Protein AF-A0A0F9UE89-F1 (afdb_monomer_lite)

Foldseek 3Di:
DPVVVVVCVCVVQVDPVSVLVCVLVVLVVVLVVLLVVLVVVLVLLLPAPANLPLPCPDPSVVSCVVPVVVVVVVVVVVVVVVVVVVVVPDDPVVVVVDPDPPDPDDPVNVVCVVCVLVVDPVVVVVVVVVVVVVCVSVVCSVVVSCCCCPVVVDYRPSSVVVSVVSSVVSVVVSVVVSVVCVVVPPPPPPDDPD

Structure (mmCIF, N/CA/C/O backbone):
data_AF-A0A0F9UE89-F1
#
_entry.id   AF-A0A0F9UE89-F1
#
loop_
_atom_site.group_PDB
_atom_site.id
_atom_site.type_symbol
_atom_site.label_atom_id
_atom_site.label_alt_id
_atom_site.label_comp_id
_atom_site.label_asym_id
_atom_site.label_entity_id
_atom_site.label_seq_id
_atom_site.pdbx_PDB_ins_code
_atom_site.Cartn_x
_atom_site.Cartn_y
_atom_site.Cartn_z
_atom_site.occupancy
_atom_site.B_iso_or_equiv
_atom_site.auth_seq_id
_atom_site.auth_comp_id
_atom_site.auth_asym_id
_atom_site.auth_atom_id
_atom_site.pdbx_PDB_model_num
ATOM 1 N N . MET A 1 1 ? 2.477 -7.635 -6.485 1.00 42.03 1 MET A N 1
ATOM 2 C CA . MET A 1 1 ? 2.805 -7.445 -7.911 1.00 42.03 1 MET A CA 1
ATOM 3 C C . MET A 1 1 ? 3.788 -8.541 -8.270 1.00 42.03 1 MET A C 1
ATOM 5 O O . MET A 1 1 ? 4.818 -8.614 -7.607 1.00 42.03 1 MET A O 1
ATOM 9 N N . LEU A 1 2 ? 3.425 -9.437 -9.195 1.00 47.34 2 LEU A N 1
ATOM 10 C CA . LEU A 1 2 ? 4.330 -10.467 -9.710 1.00 47.34 2 LEU A CA 1
ATOM 11 C C . LEU A 1 2 ? 5.625 -9.775 -10.143 1.00 47.34 2 LEU A C 1
ATOM 13 O O . LEU A 1 2 ? 5.623 -8.927 -11.033 1.00 47.34 2 LEU A O 1
ATOM 17 N N . THR A 1 3 ? 6.712 -10.075 -9.441 1.00 56.16 3 THR A N 1
ATOM 18 C CA . THR A 1 3 ? 8.025 -9.439 -9.610 1.00 56.16 3 THR A CA 1
ATOM 19 C C . THR A 1 3 ? 8.548 -9.559 -11.039 1.00 56.16 3 THR A C 1
ATOM 21 O O . THR A 1 3 ? 9.284 -8.681 -11.475 1.00 56.16 3 THR A O 1
ATOM 24 N N . VAL A 1 4 ? 8.097 -10.580 -11.770 1.00 60.44 4 VAL A N 1
ATOM 25 C CA . VAL A 1 4 ? 8.469 -10.873 -13.158 1.00 60.44 4 VAL A CA 1
ATOM 26 C C . VAL A 1 4 ? 7.945 -9.812 -14.135 1.00 60.44 4 VAL A C 1
ATOM 28 O O . VAL A 1 4 ? 8.722 -9.226 -14.886 1.00 60.44 4 VAL A O 1
ATOM 31 N N . HIS A 1 5 ? 6.661 -9.452 -14.072 1.00 63.78 5 HIS A N 1
ATOM 32 C CA . HIS A 1 5 ? 6.109 -8.437 -14.981 1.00 63.78 5 HIS A CA 1
ATOM 33 C C . HIS A 1 5 ? 6.601 -7.019 -14.651 1.00 63.78 5 HIS A C 1
ATOM 35 O O . HIS A 1 5 ? 6.743 -6.182 -15.535 1.00 63.78 5 HIS A O 1
ATOM 41 N N . LEU A 1 6 ? 6.947 -6.752 -13.385 1.00 64.69 6 LEU A N 1
ATOM 42 C CA . LEU A 1 6 ? 7.649 -5.520 -12.999 1.00 64.69 6 LEU A CA 1
ATOM 43 C C . LEU A 1 6 ? 9.036 -5.418 -13.640 1.00 64.69 6 LEU A C 1
ATOM 45 O O . LEU A 1 6 ? 9.420 -4.325 -14.052 1.00 64.69 6 LEU A O 1
ATOM 49 N N . SER A 1 7 ? 9.786 -6.524 -13.716 1.00 64.44 7 SER A N 1
ATOM 50 C CA . SER A 1 7 ? 11.085 -6.540 -14.400 1.00 64.44 7 SER A CA 1
ATOM 51 C C . SER A 1 7 ? 10.963 -6.385 -15.917 1.00 64.44 7 SER A C 1
ATOM 53 O O . SER A 1 7 ? 11.861 -5.819 -16.526 1.00 64.44 7 SER A O 1
ATOM 55 N N . MET A 1 8 ? 9.837 -6.790 -16.511 1.00 68.62 8 MET A N 1
ATOM 56 C CA . MET A 1 8 ? 9.575 -6.646 -17.950 1.00 68.62 8 MET A CA 1
ATOM 57 C C . MET A 1 8 ? 9.198 -5.215 -18.366 1.00 68.62 8 MET A C 1
ATOM 59 O O . MET A 1 8 ? 9.255 -4.883 -19.548 1.00 68.62 8 MET A O 1
ATOM 63 N N . LEU A 1 9 ? 8.866 -4.316 -17.428 1.00 69.94 9 LEU A N 1
ATOM 64 C CA . LEU A 1 9 ? 8.480 -2.934 -17.760 1.00 69.94 9 LEU A CA 1
ATOM 65 C C . LEU A 1 9 ? 9.560 -2.181 -18.551 1.00 69.94 9 LEU A C 1
ATOM 67 O O . LEU A 1 9 ? 9.241 -1.317 -19.367 1.00 69.94 9 LEU A O 1
ATOM 71 N N . THR A 1 10 ? 10.840 -2.488 -18.325 1.00 65.44 10 THR A N 1
ATOM 72 C CA . THR A 1 10 ? 11.941 -1.878 -19.084 1.00 65.44 10 THR A CA 1
ATOM 73 C C . THR A 1 10 ? 12.002 -2.348 -20.535 1.00 65.44 10 THR A C 1
ATOM 75 O O . THR A 1 10 ? 12.483 -1.588 -21.380 1.00 65.44 10 THR A O 1
ATOM 78 N N . GLU A 1 11 ? 11.510 -3.555 -20.815 1.00 67.00 11 GLU A N 1
ATOM 79 C CA . GLU A 1 11 ? 11.436 -4.160 -22.150 1.00 67.00 11 GLU A CA 1
ATOM 80 C C . GLU A 1 11 ? 10.177 -3.695 -22.891 1.00 67.00 11 GLU A C 1
ATOM 82 O O . GLU A 1 11 ? 10.258 -3.295 -24.051 1.00 67.00 11 GLU A O 1
ATOM 87 N N . GLN A 1 12 ? 9.043 -3.626 -22.187 1.00 69.06 12 GLN A N 1
ATOM 88 C CA . GLN A 1 12 ? 7.766 -3.128 -22.715 1.00 69.06 12 GLN A CA 1
ATOM 89 C C . GLN A 1 12 ? 7.787 -1.617 -22.999 1.00 69.06 12 GLN A C 1
ATOM 91 O O . GLN A 1 12 ? 7.106 -1.128 -23.897 1.00 69.06 12 GLN A O 1
ATOM 96 N N . SER A 1 13 ? 8.580 -0.848 -22.249 1.00 70.88 13 SER A N 1
ATOM 97 C CA . SER A 1 13 ? 8.707 0.600 -22.417 1.00 70.88 13 SER A CA 1
ATOM 98 C C . SER A 1 13 ? 10.141 0.991 -22.745 1.00 70.88 13 SER A C 1
ATOM 100 O O . SER A 1 13 ? 10.938 1.312 -21.861 1.00 70.88 13 SER A O 1
ATOM 102 N N . GLN A 1 14 ? 10.460 1.020 -24.036 1.00 69.56 14 GLN A N 1
ATOM 103 C CA . GLN A 1 14 ? 11.826 1.220 -24.524 1.00 69.56 14 GLN A CA 1
ATOM 104 C C . GLN A 1 14 ? 12.296 2.686 -24.479 1.00 69.56 14 GLN A C 1
ATOM 106 O O . GLN A 1 14 ? 13.480 2.948 -24.273 1.00 69.56 14 GLN A O 1
ATOM 111 N N . THR A 1 15 ? 11.390 3.664 -24.605 1.00 77.88 15 THR A N 1
ATOM 112 C CA . THR A 1 15 ? 11.765 5.090 -24.613 1.00 77.88 15 THR A CA 1
ATOM 113 C C . THR A 1 15 ? 11.867 5.676 -23.202 1.00 77.88 15 THR A C 1
ATOM 115 O O . THR A 1 15 ? 11.092 5.340 -22.304 1.00 77.88 15 THR A O 1
ATOM 118 N N . HIS A 1 16 ? 12.798 6.618 -22.998 1.00 72.06 16 HIS A N 1
ATOM 119 C CA . HIS A 1 16 ? 12.969 7.309 -21.707 1.00 72.06 16 HIS A CA 1
ATOM 120 C C . HIS A 1 16 ? 11.696 8.058 -21.275 1.00 72.06 16 HIS A C 1
ATOM 122 O O . HIS A 1 16 ? 11.289 7.963 -20.118 1.00 72.06 16 HIS A O 1
ATOM 128 N N . LYS A 1 17 ? 10.999 8.694 -22.229 1.00 77.06 17 LYS A N 1
ATOM 129 C CA . LYS A 1 17 ? 9.720 9.387 -21.999 1.00 77.06 17 LYS A CA 1
ATOM 130 C C . LYS A 1 17 ? 8.633 8.441 -21.476 1.00 77.06 17 LYS A C 1
ATOM 132 O O . LYS A 1 17 ? 7.937 8.786 -20.522 1.00 77.06 17 LYS A O 1
ATOM 137 N N . ASN A 1 18 ? 8.512 7.245 -22.057 1.00 77.00 18 ASN A N 1
ATOM 138 C CA . ASN A 1 18 ? 7.527 6.259 -21.611 1.00 77.00 18 ASN A CA 1
ATOM 139 C C . ASN A 1 18 ? 7.911 5.671 -20.245 1.00 77.00 18 ASN A C 1
ATOM 141 O O . ASN A 1 18 ? 7.045 5.517 -19.386 1.00 77.00 18 ASN A O 1
ATOM 145 N N . ARG A 1 19 ? 9.209 5.456 -19.983 1.00 73.44 19 ARG A N 1
ATOM 146 C CA . ARG A 1 19 ? 9.702 5.003 -18.670 1.00 73.44 19 ARG A CA 1
ATOM 147 C C . ARG A 1 19 ? 9.413 6.020 -17.562 1.00 73.44 19 ARG A C 1
ATOM 149 O O . ARG A 1 19 ? 8.972 5.624 -16.485 1.00 73.44 19 ARG A O 1
ATOM 156 N N . GLU A 1 20 ? 9.614 7.319 -17.813 1.00 74.81 20 GLU A N 1
ATOM 157 C CA . GLU A 1 20 ? 9.244 8.384 -16.862 1.00 74.81 20 GLU A CA 1
ATOM 158 C C . GLU A 1 20 ? 7.733 8.376 -16.595 1.00 74.81 20 GLU A C 1
ATOM 160 O O . GLU A 1 20 ? 7.306 8.459 -15.441 1.00 74.81 20 GLU A O 1
ATOM 165 N N . LEU A 1 21 ? 6.923 8.249 -17.650 1.00 79.44 21 LEU A N 1
ATOM 166 C CA . LEU A 1 21 ? 5.467 8.236 -17.544 1.00 79.44 21 LEU A CA 1
ATOM 167 C C . LEU A 1 21 ? 4.965 7.040 -16.726 1.00 79.44 21 LEU A C 1
ATOM 169 O O . LEU A 1 21 ? 4.210 7.236 -15.775 1.00 79.44 21 LEU A O 1
ATOM 173 N N . ILE A 1 22 ? 5.433 5.828 -17.028 1.00 78.75 22 ILE A N 1
ATOM 174 C CA . ILE A 1 22 ? 5.060 4.610 -16.296 1.00 78.75 22 ILE A CA 1
ATOM 175 C C . ILE A 1 22 ? 5.491 4.706 -14.834 1.00 78.75 22 ILE A C 1
ATOM 177 O O . ILE A 1 22 ? 4.698 4.410 -13.941 1.00 78.75 22 ILE A O 1
ATOM 181 N N . ALA A 1 23 ? 6.713 5.173 -14.559 1.00 76.12 23 ALA A N 1
ATOM 182 C CA . ALA A 1 23 ? 7.184 5.352 -13.189 1.00 76.12 23 ALA A CA 1
ATOM 183 C C . ALA A 1 23 ? 6.323 6.366 -12.413 1.00 76.12 23 ALA A C 1
ATOM 185 O O . ALA A 1 23 ? 5.982 6.127 -11.251 1.00 76.12 23 ALA A O 1
ATOM 186 N N . ALA A 1 24 ? 5.928 7.476 -13.045 1.00 79.44 24 ALA A N 1
ATOM 187 C CA . ALA A 1 24 ? 5.073 8.487 -12.431 1.00 79.44 24 ALA A CA 1
ATOM 188 C C . ALA A 1 24 ? 3.658 7.957 -12.150 1.00 79.44 24 ALA A C 1
ATOM 190 O O . ALA A 1 24 ? 3.156 8.126 -11.040 1.00 79.44 24 ALA A O 1
ATOM 191 N N . VAL A 1 25 ? 3.040 7.281 -13.122 1.00 81.69 25 VAL A N 1
ATOM 192 C CA . VAL A 1 25 ? 1.699 6.690 -12.988 1.00 81.69 25 VAL A CA 1
ATOM 193 C C . VAL A 1 25 ? 1.697 5.578 -11.938 1.00 81.69 25 VAL A C 1
ATOM 195 O O . VAL A 1 25 ? 0.862 5.585 -11.038 1.00 81.69 25 VAL A O 1
ATOM 198 N N . SER A 1 26 ? 2.682 4.677 -11.970 1.00 80.69 26 SER A N 1
ATOM 199 C CA . SER A 1 26 ? 2.853 3.625 -10.958 1.00 80.69 26 SER A CA 1
ATOM 200 C C . SER A 1 26 ? 3.019 4.210 -9.551 1.00 80.69 26 SER A C 1
ATOM 202 O O . SER A 1 26 ? 2.410 3.735 -8.591 1.00 80.69 26 SER A O 1
ATOM 204 N N . THR A 1 27 ? 3.788 5.297 -9.423 1.00 81.69 27 THR A N 1
ATOM 205 C CA . THR A 1 27 ? 3.962 5.995 -8.143 1.00 81.69 27 THR A CA 1
ATOM 206 C C . THR A 1 27 ? 2.655 6.622 -7.657 1.00 81.69 27 THR A C 1
ATOM 208 O O . THR A 1 27 ? 2.345 6.498 -6.474 1.00 81.69 27 THR A O 1
ATOM 211 N N . LEU A 1 28 ? 1.866 7.235 -8.546 1.00 83.31 28 LEU A N 1
ATOM 212 C CA . LEU A 1 28 ? 0.542 7.771 -8.210 1.00 83.31 28 LEU A CA 1
ATOM 213 C C . LEU A 1 28 ? -0.390 6.671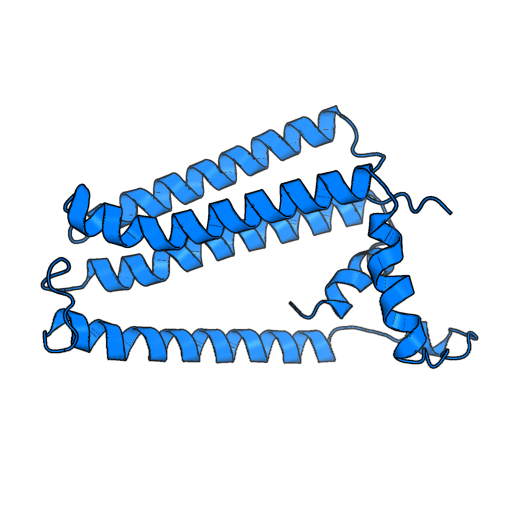 -7.695 1.00 83.31 28 LEU A C 1
ATOM 215 O O . LEU A 1 28 ? -0.919 6.802 -6.595 1.00 83.31 28 LEU A O 1
ATOM 219 N N . PHE A 1 29 ? -0.518 5.555 -8.419 1.00 85.94 29 PHE A N 1
ATOM 220 C CA . PHE A 1 29 ? -1.322 4.414 -7.965 1.00 85.94 29 PHE A CA 1
ATOM 221 C C . PHE A 1 29 ? -0.852 3.876 -6.612 1.00 85.94 29 PHE A C 1
ATOM 223 O O . PHE A 1 29 ? -1.674 3.544 -5.759 1.00 85.94 29 PHE A O 1
ATOM 230 N N . ARG A 1 30 ? 0.463 3.840 -6.368 1.00 84.44 30 ARG A N 1
ATOM 231 C CA . ARG A 1 30 ? 1.020 3.408 -5.082 1.00 84.44 30 ARG A CA 1
ATOM 232 C C . ARG A 1 30 ? 0.685 4.374 -3.944 1.00 84.44 30 ARG A C 1
ATOM 234 O O . ARG A 1 30 ? 0.380 3.920 -2.843 1.00 84.44 30 ARG A O 1
ATOM 241 N N . ILE A 1 31 ? 0.728 5.686 -4.189 1.00 85.38 31 ILE A N 1
ATOM 242 C CA . ILE A 1 31 ? 0.313 6.699 -3.207 1.00 85.38 31 ILE A CA 1
ATOM 243 C C . ILE A 1 31 ? -1.168 6.522 -2.887 1.00 85.38 31 ILE A C 1
ATOM 245 O O . ILE A 1 31 ? -1.506 6.366 -1.714 1.00 85.38 31 ILE A O 1
ATOM 249 N N . THR A 1 32 ? -2.018 6.452 -3.910 1.00 87.00 32 THR A N 1
ATOM 250 C CA . THR A 1 32 ? -3.463 6.248 -3.768 1.00 87.00 32 THR A CA 1
ATOM 251 C C . THR A 1 32 ? -3.770 4.970 -2.988 1.00 87.00 32 THR A C 1
ATOM 253 O O . THR A 1 32 ? -4.474 5.018 -1.984 1.00 87.00 32 THR A O 1
ATOM 256 N N . SER A 1 33 ? -3.152 3.843 -3.356 1.00 85.88 33 SER A N 1
ATOM 257 C CA . SER A 1 33 ? -3.276 2.571 -2.632 1.00 85.88 33 SER A CA 1
ATOM 258 C C . SER A 1 33 ? -2.860 2.698 -1.164 1.00 85.88 33 SER A C 1
ATOM 260 O O . SER A 1 33 ? -3.555 2.194 -0.288 1.00 85.88 33 SER A O 1
ATOM 262 N N . SER A 1 34 ? -1.781 3.431 -0.865 1.00 85.31 34 SER A N 1
ATOM 263 C CA . SER A 1 34 ? -1.346 3.650 0.521 1.00 85.31 34 SER A CA 1
ATOM 264 C C . SER A 1 34 ? -2.314 4.506 1.343 1.00 85.31 34 SER A C 1
ATOM 266 O O . SER A 1 34 ? -2.343 4.378 2.562 1.00 85.31 34 SER A O 1
ATOM 268 N N . VAL A 1 35 ? -3.067 5.408 0.705 1.00 86.12 35 VAL A N 1
ATOM 269 C CA . VAL A 1 35 ? -4.099 6.216 1.370 1.00 86.12 35 VAL A CA 1
ATOM 270 C C . VAL A 1 35 ? -5.321 5.347 1.650 1.00 86.12 35 VAL A C 1
ATOM 272 O O . VAL A 1 35 ? -5.785 5.324 2.784 1.00 86.12 35 VAL A O 1
ATOM 275 N N . PHE A 1 36 ? -5.774 4.556 0.673 1.00 85.81 36 PHE A N 1
ATOM 276 C CA . PHE A 1 36 ? -6.863 3.592 0.870 1.00 85.81 36 PHE A CA 1
ATOM 277 C C . PHE A 1 36 ? -6.543 2.551 1.947 1.00 85.81 36 PHE A C 1
ATOM 279 O O . PHE A 1 36 ? -7.392 2.255 2.783 1.00 85.81 36 PHE A O 1
ATOM 286 N N . ALA A 1 37 ? -5.306 2.051 1.982 1.00 84.25 37 ALA A N 1
ATOM 287 C CA . ALA A 1 37 ? -4.861 1.103 2.998 1.00 84.25 37 ALA A CA 1
ATOM 288 C C . ALA A 1 37 ? -4.919 1.677 4.424 1.00 84.25 37 ALA A C 1
ATOM 290 O O . ALA A 1 37 ? -5.142 0.925 5.365 1.00 84.25 37 ALA A O 1
ATOM 291 N N . LEU A 1 38 ? -4.727 2.992 4.588 1.00 83.06 38 LEU A N 1
ATOM 292 C CA . LEU A 1 38 ? -4.867 3.675 5.879 1.00 83.06 38 LEU A CA 1
ATOM 293 C C . LEU A 1 38 ? -6.322 4.032 6.194 1.00 83.06 38 LEU A C 1
ATOM 295 O O . LEU A 1 38 ? -6.722 3.958 7.349 1.00 83.06 38 LEU A O 1
ATOM 299 N N . LEU A 1 39 ? -7.114 4.409 5.186 1.00 85.81 39 LEU A N 1
ATOM 300 C CA . LEU A 1 39 ? -8.531 4.733 5.362 1.00 85.81 39 LEU A CA 1
ATOM 301 C C . LEU A 1 39 ? -9.314 3.545 5.907 1.00 85.81 39 LEU A C 1
ATOM 303 O O . LEU A 1 39 ? -10.135 3.714 6.793 1.00 85.81 39 LEU A O 1
ATOM 307 N N . LEU A 1 40 ? -9.042 2.350 5.398 1.00 84.94 40 LEU A N 1
ATOM 308 C CA . LEU A 1 40 ? -9.808 1.155 5.716 1.00 84.94 40 LEU A CA 1
ATOM 309 C C . LEU A 1 40 ? -9.871 0.824 7.226 1.00 84.94 40 LEU A C 1
ATOM 311 O O . LEU A 1 40 ? -10.979 0.754 7.756 1.00 84.94 40 LEU A O 1
ATOM 315 N N . PRO A 1 41 ? -8.747 0.669 7.956 1.00 83.06 41 PRO A N 1
ATOM 316 C CA . PRO A 1 41 ? -8.800 0.433 9.397 1.00 83.06 41 PRO A CA 1
ATOM 317 C C . PRO A 1 41 ? -9.366 1.629 10.172 1.00 83.06 41 PRO A C 1
ATOM 319 O O . PRO A 1 41 ? -9.999 1.432 11.203 1.00 83.06 41 PRO A O 1
ATOM 322 N N . LEU A 1 42 ? -9.180 2.858 9.679 1.00 86.19 42 LEU A N 1
ATOM 323 C CA . LEU A 1 42 ? -9.715 4.062 10.319 1.00 86.19 42 LEU A CA 1
ATOM 324 C C . LEU A 1 42 ? -11.232 4.193 10.155 1.00 86.19 42 LEU A C 1
ATOM 326 O O . LEU A 1 42 ? -11.894 4.647 11.079 1.00 86.19 42 LEU A O 1
ATOM 330 N N . ILE A 1 43 ? -11.792 3.748 9.028 1.00 86.31 43 ILE A N 1
ATOM 331 C CA . ILE A 1 43 ? -13.242 3.650 8.825 1.00 86.31 43 ILE A CA 1
ATOM 332 C C . ILE A 1 43 ? -13.820 2.651 9.824 1.00 86.31 43 ILE A C 1
ATOM 334 O O . ILE A 1 43 ? -14.767 2.990 10.528 1.00 86.31 43 ILE A O 1
ATOM 338 N N . VAL A 1 44 ? -13.216 1.461 9.935 1.00 86.88 44 VAL A N 1
ATOM 339 C CA . VAL A 1 44 ? -13.646 0.439 10.903 1.00 86.88 44 VAL A CA 1
ATOM 340 C C . VAL A 1 44 ? -13.590 0.988 12.328 1.00 86.88 44 VAL A C 1
ATOM 342 O O . VAL A 1 44 ? -14.551 0.816 13.061 1.00 86.88 44 VAL A O 1
ATOM 345 N N . GLN A 1 45 ? -12.519 1.696 12.699 1.00 84.50 45 GLN A N 1
ATOM 346 C CA . GLN A 1 45 ? -12.385 2.349 14.008 1.00 84.50 45 GLN A CA 1
ATOM 347 C C . GLN A 1 45 ? -13.409 3.474 14.235 1.00 84.50 45 GLN A C 1
ATOM 349 O O . GLN A 1 45 ? -13.946 3.606 15.329 1.00 84.50 45 GLN A O 1
ATOM 354 N N . SER A 1 46 ? -13.732 4.262 13.204 1.00 85.94 46 SER A N 1
ATOM 355 C CA . SER A 1 46 ? -14.652 5.406 13.318 1.00 85.94 46 SER A CA 1
ATOM 356 C C . SER A 1 46 ? -16.097 5.026 13.644 1.00 85.94 46 SER A C 1
ATOM 358 O O . SER A 1 46 ? -16.839 5.860 14.155 1.00 85.94 46 SER A O 1
ATOM 360 N N . ILE A 1 47 ? -16.493 3.787 13.347 1.00 88.06 47 ILE A N 1
ATOM 361 C CA . ILE A 1 47 ? -17.848 3.273 13.584 1.00 88.06 47 ILE A CA 1
ATOM 362 C C . ILE A 1 47 ? -17.945 2.413 14.847 1.00 88.06 47 ILE A C 1
ATOM 364 O O . ILE A 1 47 ? -19.023 1.901 15.146 1.00 88.06 47 ILE A O 1
ATOM 368 N N . LEU A 1 48 ? -16.839 2.224 15.576 1.00 86.81 48 LEU A N 1
ATOM 369 C CA . LEU A 1 48 ? -16.873 1.449 16.809 1.00 86.81 48 LEU A CA 1
ATOM 370 C C . LEU A 1 48 ? -17.639 2.209 17.893 1.00 86.81 48 LEU A C 1
ATOM 372 O O . LEU A 1 48 ? -17.401 3.403 18.080 1.00 86.81 48 LEU A O 1
ATOM 376 N N . PRO A 1 49 ? -18.515 1.516 18.640 1.00 81.69 49 PRO A N 1
ATOM 377 C CA . PRO A 1 49 ? -19.235 2.121 19.754 1.00 81.69 49 PRO A CA 1
ATOM 378 C C . PRO A 1 49 ? -18.288 2.528 20.891 1.00 81.69 49 PRO A C 1
ATOM 380 O O . PRO A 1 49 ? -18.503 3.558 21.519 1.00 81.69 49 PRO A O 1
ATOM 383 N N . ASP A 1 50 ? -17.223 1.754 21.114 1.00 85.06 50 ASP A N 1
ATOM 384 C CA . ASP A 1 50 ? -16.136 2.089 22.035 1.00 85.06 50 ASP A CA 1
ATOM 385 C C . ASP A 1 50 ? -14.784 1.735 21.384 1.00 85.06 50 ASP A C 1
ATOM 387 O O . ASP A 1 50 ? -14.412 0.555 21.352 1.00 85.06 50 ASP A O 1
ATOM 391 N N . PRO A 1 51 ? -14.067 2.712 20.799 1.00 83.00 51 PRO A N 1
ATOM 392 C CA . PRO A 1 51 ? -12.783 2.470 20.148 1.00 83.00 51 PRO A CA 1
ATOM 393 C C . PRO A 1 51 ? -11.629 2.241 21.138 1.00 83.00 51 PRO A C 1
ATOM 395 O O . 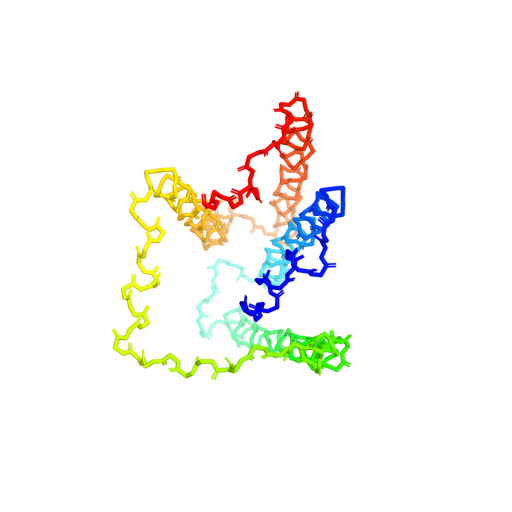PRO A 1 51 ? -10.594 1.702 20.748 1.00 83.00 51 PRO A O 1
ATOM 398 N N . GLU A 1 52 ? -11.780 2.607 22.414 1.00 85.12 52 GLU A N 1
ATOM 399 C CA . GLU A 1 52 ? -10.738 2.411 23.427 1.00 85.12 52 GLU A CA 1
ATOM 400 C C . GLU A 1 52 ? -10.756 0.971 23.961 1.00 85.12 52 GLU A C 1
ATOM 402 O O . GLU A 1 52 ? -9.698 0.374 24.207 1.00 85.12 52 GLU A O 1
ATOM 407 N N . ASN A 1 53 ? -11.946 0.368 24.058 1.00 83.94 53 ASN A N 1
ATOM 408 C CA . ASN A 1 53 ? -12.142 -0.992 24.553 1.00 83.94 53 ASN A CA 1
ATOM 409 C C . ASN A 1 53 ? -12.354 -2.023 23.427 1.00 83.94 53 ASN A C 1
ATOM 411 O O . ASN A 1 53 ? -13.439 -2.561 23.210 1.00 83.94 53 ASN A O 1
ATOM 415 N N . VAL A 1 54 ? -11.273 -2.356 22.718 1.00 83.50 54 VAL A N 1
ATOM 416 C CA . VAL A 1 54 ? -11.271 -3.312 21.587 1.00 83.50 54 VAL A CA 1
ATOM 417 C C . VAL A 1 54 ? -10.890 -4.745 21.977 1.00 83.50 54 VAL A C 1
ATOM 419 O O . VAL A 1 54 ? -10.397 -5.520 21.153 1.00 83.50 54 VAL A O 1
ATOM 422 N N . LYS A 1 55 ? -11.090 -5.125 23.243 1.00 88.12 55 LYS A N 1
ATOM 423 C CA . LYS A 1 55 ? -10.822 -6.496 23.704 1.00 88.12 55 LYS A CA 1
ATOM 424 C C . LYS A 1 55 ? -11.694 -7.482 22.928 1.00 88.12 55 LYS A C 1
ATOM 426 O O . LYS A 1 55 ? -12.838 -7.186 22.603 1.00 88.12 55 LYS A O 1
ATOM 431 N N . TRP A 1 56 ? -11.171 -8.673 22.644 1.00 85.88 56 TRP A N 1
ATOM 432 C CA . TRP A 1 56 ? -11.828 -9.626 21.737 1.00 85.88 56 TRP A CA 1
ATOM 433 C C . TRP A 1 56 ? -13.196 -10.134 22.221 1.00 85.88 56 TRP A C 1
ATOM 435 O O . TRP A 1 56 ? -13.969 -10.629 21.408 1.00 85.88 56 TRP A O 1
ATOM 445 N N . TRP A 1 57 ? -13.498 -10.001 23.515 1.00 87.81 57 TRP A N 1
ATOM 446 C CA . TRP A 1 57 ? -14.789 -10.346 24.118 1.00 87.81 57 TRP A CA 1
ATOM 447 C C . TRP A 1 57 ? -15.774 -9.171 24.210 1.00 87.81 57 TRP A C 1
ATOM 449 O O . TRP A 1 57 ? -16.919 -9.372 24.601 1.00 87.81 57 TRP A O 1
ATOM 459 N N . GLU A 1 58 ? -15.349 -7.956 23.866 1.00 91.44 58 GLU A N 1
ATOM 460 C CA . GLU A 1 58 ? -16.193 -6.759 23.885 1.00 91.44 58 GLU A CA 1
ATOM 461 C C . GLU A 1 58 ? -16.898 -6.562 22.531 1.00 91.44 58 GLU A C 1
ATOM 463 O O . GLU A 1 58 ? -16.396 -7.016 21.492 1.00 91.44 58 GLU A O 1
ATOM 468 N N . PRO A 1 59 ? -18.036 -5.843 22.485 1.00 88.44 59 PRO A N 1
ATOM 469 C CA . PRO A 1 59 ? -18.769 -5.590 21.242 1.00 88.44 59 PRO A CA 1
ATOM 470 C C . PRO A 1 59 ? -17.903 -4.965 20.135 1.00 88.44 59 PRO A C 1
ATOM 472 O O . PRO A 1 59 ? -17.955 -5.396 18.984 1.00 88.44 59 PRO A O 1
ATOM 475 N N . SER A 1 60 ? -17.036 -4.005 20.477 1.00 87.69 60 SER A N 1
ATOM 476 C CA . SER A 1 60 ? -16.115 -3.389 19.513 1.00 87.69 60 SER A CA 1
ATOM 477 C C . SER A 1 60 ? -15.080 -4.384 18.976 1.00 87.69 60 SER A C 1
ATOM 479 O O . SER A 1 60 ? -14.820 -4.421 17.774 1.00 87.69 60 SER A O 1
ATOM 481 N N . GLY A 1 61 ? -14.501 -5.227 19.836 1.00 86.81 61 GLY A N 1
ATOM 482 C CA . GLY A 1 61 ? -13.502 -6.215 19.418 1.00 86.81 61 GLY A CA 1
ATOM 483 C C . GLY A 1 61 ? -14.091 -7.327 18.548 1.00 86.81 61 GLY A C 1
ATOM 484 O O . GLY A 1 61 ? -13.502 -7.695 17.531 1.00 86.81 61 GLY A O 1
ATOM 485 N N . THR A 1 62 ? -15.286 -7.816 18.888 1.00 89.12 62 THR A N 1
ATOM 486 C CA . THR A 1 62 ? -16.011 -8.812 18.076 1.00 89.12 62 THR A CA 1
ATOM 487 C C . THR A 1 62 ? -16.409 -8.259 16.701 1.00 89.12 62 THR A C 1
ATOM 489 O O . THR A 1 62 ? -16.298 -8.961 15.689 1.00 89.12 62 THR A O 1
ATOM 492 N N . PHE A 1 63 ? -16.779 -6.977 16.622 1.00 89.38 63 PHE A N 1
ATOM 493 C CA . PHE A 1 63 ? -17.038 -6.296 15.353 1.00 89.38 63 PHE A CA 1
ATOM 494 C C . PHE A 1 63 ? -15.785 -6.197 14.468 1.00 89.38 63 PHE A C 1
ATOM 496 O O . PHE A 1 63 ? -15.847 -6.479 13.269 1.00 89.38 63 PHE A O 1
ATOM 503 N N . ILE A 1 64 ? -14.627 -5.851 15.040 1.00 88.19 64 ILE A N 1
ATOM 504 C CA . ILE A 1 64 ? -13.351 -5.806 14.303 1.00 88.19 64 ILE A CA 1
ATOM 505 C C . ILE A 1 64 ? -12.990 -7.194 13.759 1.00 88.19 64 ILE A C 1
ATOM 507 O O . ILE A 1 64 ? -12.636 -7.326 12.583 1.00 88.19 64 ILE A O 1
ATOM 511 N N . LEU A 1 65 ? -13.086 -8.223 14.607 1.00 89.00 65 LEU A N 1
ATOM 512 C CA . LEU A 1 65 ? -12.721 -9.601 14.268 1.00 89.00 65 LEU A CA 1
ATOM 513 C C . LEU A 1 65 ? -13.579 -10.191 13.148 1.00 89.00 65 LEU A C 1
ATOM 515 O O . LEU A 1 65 ? -13.091 -11.027 12.395 1.00 89.00 65 LEU A O 1
ATOM 519 N N . SER A 1 66 ? -14.828 -9.752 13.012 1.00 88.31 66 SER A N 1
ATOM 520 C CA . SER A 1 66 ? -15.710 -10.163 11.915 1.00 88.31 66 SER A CA 1
ATOM 521 C C . SER A 1 66 ? -15.520 -9.305 10.659 1.00 88.31 66 SER A C 1
ATOM 523 O O . SER A 1 66 ? -15.440 -9.836 9.551 1.00 88.31 66 SER A O 1
ATOM 525 N N . SER A 1 67 ? -15.378 -7.987 10.813 1.00 87.50 67 SER A N 1
ATOM 526 C CA . SER A 1 67 ? -15.334 -7.044 9.689 1.00 87.50 67 SER A CA 1
ATOM 527 C C . SER A 1 67 ? -14.012 -7.071 8.918 1.00 87.50 67 SER A C 1
ATOM 529 O O . SER A 1 67 ? -14.019 -7.074 7.685 1.00 87.50 67 SER A O 1
ATOM 531 N N . ILE A 1 68 ? -12.862 -7.112 9.606 1.00 86.81 68 ILE A N 1
ATOM 532 C CA . ILE A 1 68 ? -11.546 -7.064 8.943 1.00 86.81 68 ILE A CA 1
ATOM 533 C C . ILE A 1 68 ? -11.339 -8.253 7.986 1.00 86.81 68 ILE A C 1
ATOM 535 O O . ILE A 1 68 ? -10.931 -8.012 6.845 1.00 86.81 68 ILE A O 1
ATOM 539 N N . PRO A 1 69 ? -11.627 -9.514 8.371 1.00 89.38 69 PRO A N 1
ATOM 540 C CA . PRO A 1 69 ? -11.493 -10.643 7.455 1.00 89.38 69 PRO A CA 1
ATOM 541 C C . PRO A 1 69 ? -12.396 -10.537 6.224 1.00 89.38 69 PRO A C 1
ATOM 543 O O . PRO A 1 69 ? -11.927 -10.801 5.119 1.00 89.38 69 PRO A O 1
ATOM 546 N N . LEU A 1 70 ? -13.653 -10.103 6.382 1.00 88.00 70 LEU A N 1
ATOM 547 C CA . LEU A 1 70 ? -14.593 -9.941 5.264 1.00 88.00 70 LEU A CA 1
ATOM 548 C C . LEU A 1 70 ? -14.078 -8.936 4.233 1.00 88.00 70 LEU A C 1
ATOM 550 O O . LEU A 1 70 ? -14.056 -9.204 3.031 1.00 88.00 70 LEU A O 1
ATOM 554 N N . VAL A 1 71 ? -13.590 -7.797 4.716 1.00 87.00 71 VAL A N 1
ATOM 555 C CA . VAL A 1 71 ? -12.960 -6.786 3.871 1.00 87.00 71 VAL A CA 1
ATOM 556 C C . VAL A 1 71 ? -11.702 -7.347 3.196 1.00 87.00 71 VAL A C 1
ATOM 558 O O . VAL A 1 71 ? -11.495 -7.145 1.998 1.00 87.00 71 VAL A O 1
ATOM 561 N N . GLY A 1 72 ? -10.883 -8.094 3.940 1.00 86.69 72 GLY A N 1
ATOM 562 C CA . GLY A 1 72 ? -9.693 -8.768 3.422 1.00 86.69 72 GLY A CA 1
ATOM 563 C C . GLY A 1 72 ? -10.005 -9.719 2.264 1.00 86.69 72 GLY A C 1
ATOM 564 O O . GLY A 1 72 ? -9.342 -9.652 1.230 1.00 86.69 72 GLY A O 1
ATOM 565 N N . ILE A 1 73 ? -11.049 -10.543 2.396 1.00 91.19 73 ILE A N 1
ATOM 566 C CA . ILE A 1 73 ? -11.517 -11.452 1.339 1.00 91.19 73 ILE A CA 1
ATOM 567 C C . ILE A 1 73 ? -11.877 -10.665 0.073 1.00 91.19 73 ILE A C 1
ATOM 569 O O . ILE A 1 73 ? -11.434 -11.031 -1.016 1.00 91.19 73 ILE A O 1
ATOM 573 N N . GLY A 1 74 ? -12.596 -9.546 0.206 1.00 90.50 74 GLY A N 1
ATOM 574 C CA . GLY A 1 74 ? -12.930 -8.678 -0.928 1.00 90.50 74 GLY A CA 1
ATOM 575 C C . GLY A 1 74 ? -11.691 -8.190 -1.692 1.00 90.50 74 GLY A C 1
ATOM 576 O O . GLY A 1 74 ? -11.624 -8.303 -2.917 1.00 90.50 74 GLY A O 1
ATOM 577 N N . PHE A 1 75 ? -10.661 -7.722 -0.980 1.00 88.50 75 PHE A N 1
ATOM 578 C CA . PHE A 1 75 ? -9.404 -7.295 -1.608 1.00 88.50 75 PHE A CA 1
ATOM 579 C C . PHE A 1 75 ? -8.614 -8.450 -2.235 1.00 88.50 75 PHE A C 1
ATOM 581 O O . PHE A 1 75 ? -7.978 -8.249 -3.271 1.00 88.50 75 PHE A O 1
ATOM 588 N N . VAL A 1 76 ? -8.653 -9.651 -1.651 1.00 90.56 76 VAL A N 1
ATOM 589 C CA . VAL A 1 76 ? -8.016 -10.842 -2.240 1.00 90.56 76 VAL A CA 1
ATOM 590 C C . VAL A 1 76 ? -8.692 -11.228 -3.552 1.00 90.56 76 VAL A C 1
ATOM 592 O O . VAL A 1 76 ? -7.990 -11.523 -4.522 1.00 90.56 76 VAL A O 1
ATOM 595 N N . ILE A 1 77 ? -10.025 -11.177 -3.619 1.00 93.44 77 ILE A N 1
ATOM 596 C CA . ILE A 1 77 ? -10.778 -11.458 -4.849 1.00 93.44 77 ILE A CA 1
ATOM 597 C C . ILE A 1 77 ? -10.388 -10.453 -5.938 1.00 93.44 77 ILE A C 1
ATOM 599 O O . ILE A 1 77 ? -9.969 -10.865 -7.019 1.00 93.44 77 ILE A O 1
ATOM 603 N N . LEU A 1 78 ? -10.421 -9.151 -5.629 1.00 90.44 78 LEU A N 1
ATOM 604 C CA . LEU A 1 78 ? -10.030 -8.090 -6.567 1.00 90.44 78 LEU A CA 1
ATOM 605 C C . LEU A 1 78 ? -8.567 -8.212 -7.023 1.00 90.44 78 LEU A C 1
ATOM 607 O O . LEU A 1 78 ? -8.245 -8.026 -8.200 1.00 90.44 78 LEU A O 1
ATOM 611 N N . GLY A 1 79 ? -7.664 -8.532 -6.094 1.00 86.94 79 GLY A N 1
ATOM 612 C CA . GLY A 1 79 ? -6.248 -8.729 -6.389 1.00 86.94 79 GLY A CA 1
ATOM 613 C C . GLY A 1 79 ? -6.017 -9.921 -7.314 1.00 86.94 79 GLY A C 1
ATOM 614 O O . GLY A 1 79 ? -5.275 -9.813 -8.289 1.00 86.94 79 GLY A O 1
ATOM 615 N N . THR A 1 80 ? -6.696 -11.035 -7.047 1.00 89.56 80 THR A N 1
ATOM 616 C CA . THR A 1 80 ? -6.617 -12.246 -7.870 1.00 89.56 80 THR A CA 1
ATOM 617 C C . THR A 1 80 ? -7.196 -12.006 -9.261 1.00 89.56 80 THR A C 1
ATOM 619 O O . THR A 1 80 ? -6.544 -12.340 -10.248 1.00 89.56 80 THR A O 1
ATOM 622 N N . SER A 1 81 ? -8.355 -11.347 -9.378 1.00 91.00 81 SER A N 1
ATOM 623 C CA . SER A 1 81 ? -8.933 -11.016 -10.687 1.00 91.00 81 SER A CA 1
ATOM 624 C C . SER A 1 81 ? -8.015 -10.117 -11.509 1.00 91.00 81 SER A C 1
ATOM 626 O O . SER A 1 81 ? -7.838 -10.345 -12.702 1.00 91.00 81 SER A O 1
ATOM 628 N N . ALA A 1 82 ? -7.364 -9.133 -10.878 1.00 88.50 82 ALA A N 1
ATOM 629 C CA . ALA A 1 82 ? -6.410 -8.272 -11.569 1.00 88.50 82 ALA A CA 1
ATOM 630 C C . ALA A 1 82 ? -5.187 -9.053 -12.084 1.00 88.50 82 ALA A C 1
ATOM 632 O O . ALA A 1 82 ? -4.688 -8.755 -13.170 1.00 88.50 82 ALA A O 1
ATOM 633 N N . ILE A 1 83 ? -4.715 -10.060 -11.336 1.00 84.56 83 ILE A N 1
ATOM 634 C CA . ILE A 1 83 ? -3.632 -10.956 -11.777 1.00 84.56 83 ILE A CA 1
ATOM 635 C C . ILE A 1 83 ? -4.067 -11.763 -13.000 1.00 84.56 83 ILE A C 1
ATOM 637 O O . ILE A 1 83 ? -3.334 -11.794 -13.984 1.00 84.56 83 ILE A O 1
ATOM 641 N N . VAL A 1 84 ? -5.256 -12.367 -12.962 1.00 87.81 84 VAL A N 1
ATOM 642 C CA . VAL A 1 84 ? -5.796 -13.162 -14.075 1.00 87.81 84 VAL A CA 1
ATOM 643 C C . VAL A 1 84 ? -5.953 -12.306 -15.334 1.00 87.81 84 VAL A C 1
ATOM 645 O O . VAL A 1 84 ? -5.487 -12.694 -16.401 1.00 87.81 84 VAL A O 1
ATOM 648 N N . ILE A 1 85 ? -6.526 -11.105 -15.209 1.00 87.81 85 ILE A N 1
ATOM 649 C CA . ILE A 1 85 ? -6.661 -10.164 -16.332 1.00 87.81 85 ILE A CA 1
ATOM 650 C C . ILE A 1 85 ? -5.286 -9.789 -16.888 1.00 87.81 85 ILE A C 1
ATOM 652 O O . ILE A 1 85 ? -5.095 -9.796 -18.101 1.00 87.81 85 ILE A O 1
ATOM 656 N N . SER A 1 86 ? -4.320 -9.489 -16.016 1.00 83.19 86 SER A N 1
ATOM 657 C CA . SER A 1 86 ? -2.963 -9.129 -16.442 1.00 83.19 86 SER A CA 1
ATOM 658 C C . SER A 1 86 ? -2.297 -10.275 -17.201 1.00 83.19 86 SER A C 1
ATOM 660 O O . SER A 1 86 ? -1.707 -10.037 -18.246 1.00 83.19 86 SER A O 1
ATOM 662 N N . PHE A 1 87 ? -2.436 -11.510 -16.714 1.00 81.75 87 PHE A N 1
ATOM 663 C CA . PHE A 1 87 ? -1.880 -12.699 -17.357 1.00 81.75 87 PHE A CA 1
ATOM 664 C C . PHE A 1 87 ? -2.404 -12.885 -18.787 1.00 81.75 87 PHE A C 1
ATOM 666 O O . PHE A 1 87 ? -1.615 -13.112 -19.694 1.00 81.75 87 PHE A O 1
ATOM 673 N N . PHE A 1 88 ? -3.711 -12.717 -19.014 1.00 83.38 88 PHE A N 1
ATOM 674 C CA . PHE A 1 88 ? -4.292 -12.829 -20.358 1.00 83.38 88 PHE A CA 1
ATOM 675 C C . PHE A 1 88 ? -4.047 -11.610 -21.257 1.00 83.38 88 PHE A C 1
ATOM 677 O O . PHE A 1 88 ? -4.230 -11.703 -22.466 1.00 83.38 88 PHE A O 1
ATOM 684 N N . SER A 1 89 ? -3.668 -10.465 -20.684 1.00 82.69 89 SER A N 1
ATOM 685 C CA . SER A 1 89 ? -3.501 -9.210 -21.431 1.00 82.69 89 SER A CA 1
ATOM 686 C C . SER A 1 89 ? -2.059 -8.941 -21.864 1.00 82.69 89 SER A C 1
ATOM 688 O O . SER A 1 89 ? -1.833 -8.075 -22.707 1.00 82.69 89 SER A O 1
ATOM 690 N N . ILE A 1 90 ? -1.075 -9.612 -21.259 1.00 76.62 90 ILE A N 1
ATOM 691 C CA . ILE A 1 90 ? 0.336 -9.417 -21.598 1.00 76.62 90 ILE A CA 1
ATOM 692 C C . ILE A 1 90 ? 0.657 -10.243 -22.841 1.00 76.62 90 ILE A C 1
ATOM 694 O O . ILE A 1 90 ? 0.599 -11.469 -22.820 1.00 76.62 90 ILE A O 1
ATOM 698 N N . ASP A 1 91 ? 1.020 -9.547 -23.915 1.00 70.88 91 ASP A N 1
ATOM 699 C CA . ASP A 1 91 ? 1.535 -10.179 -25.121 1.00 70.88 91 ASP A CA 1
ATOM 700 C C . ASP A 1 91 ? 3.037 -10.470 -24.964 1.00 70.88 91 ASP A C 1
ATOM 702 O O . ASP A 1 91 ? 3.861 -9.557 -24.866 1.00 70.88 91 ASP A O 1
ATOM 706 N N . GLU A 1 92 ? 3.382 -11.756 -24.925 1.00 71.12 92 GLU A N 1
ATOM 707 C CA . GLU A 1 92 ? 4.758 -12.264 -24.892 1.00 71.12 92 GLU A CA 1
ATOM 708 C C . GLU A 1 92 ? 5.233 -12.754 -26.275 1.00 71.12 92 GLU A C 1
ATOM 710 O O . GLU A 1 92 ? 6.266 -13.419 -26.377 1.00 71.12 92 GLU A O 1
ATOM 715 N N . SER A 1 93 ? 4.525 -12.409 -27.360 1.00 68.56 93 SER A N 1
ATOM 716 C CA . SER A 1 93 ? 4.828 -12.823 -28.743 1.00 68.56 93 SER A CA 1
ATOM 717 C C . SER A 1 93 ? 6.278 -12.573 -29.182 1.00 68.56 93 SER A C 1
ATOM 719 O O . SER A 1 93 ? 6.808 -13.313 -30.010 1.00 68.56 93 SER A O 1
ATOM 721 N N . PHE A 1 94 ? 6.970 -11.603 -28.576 1.00 65.00 94 PHE A N 1
ATOM 722 C CA . PHE A 1 94 ? 8.408 -11.364 -28.747 1.00 65.00 94 PHE A CA 1
ATOM 723 C C . PHE A 1 94 ? 9.279 -12.608 -28.468 1.00 65.00 94 PHE A C 1
ATOM 725 O O . PHE A 1 94 ? 10.270 -12.824 -29.170 1.00 65.00 94 PHE A O 1
ATOM 732 N N . HIS A 1 95 ? 8.911 -13.458 -27.502 1.00 62.97 95 HIS A N 1
ATOM 733 C CA . HIS A 1 95 ? 9.669 -14.673 -27.190 1.00 62.97 95 HIS A CA 1
ATOM 734 C C . HIS A 1 95 ? 9.635 -15.698 -28.330 1.00 62.97 95 HIS A C 1
ATOM 736 O O . HIS A 1 95 ? 10.635 -16.387 -28.543 1.00 62.97 95 HIS A O 1
ATOM 742 N N . ASN A 1 96 ? 8.563 -15.723 -29.132 1.00 64.69 96 ASN A N 1
ATOM 743 C CA . ASN A 1 96 ? 8.450 -16.603 -30.302 1.00 64.69 96 ASN A CA 1
ATOM 744 C C . ASN A 1 96 ? 9.434 -16.237 -31.427 1.00 64.69 96 ASN A C 1
ATOM 746 O O . ASN A 1 96 ? 9.712 -17.064 -32.291 1.00 64.69 96 ASN A O 1
ATOM 750 N N . HIS A 1 97 ? 9.982 -15.019 -31.413 1.00 61.56 97 HIS A N 1
ATOM 751 C CA . HIS A 1 97 ? 10.976 -14.549 -32.381 1.00 61.56 97 HIS A CA 1
ATOM 752 C C . HIS A 1 97 ? 12.412 -14.577 -31.839 1.00 61.56 97 HIS A C 1
ATOM 754 O O . HIS A 1 97 ? 13.356 -14.275 -32.572 1.00 61.56 97 HIS A O 1
ATOM 760 N N . SER A 1 98 ? 12.601 -14.934 -30.566 1.00 58.84 98 SER A N 1
ATOM 761 C CA . SER A 1 98 ? 13.927 -15.011 -29.959 1.00 58.84 98 SER A CA 1
ATOM 762 C C . SER A 1 98 ? 14.596 -16.351 -30.299 1.00 58.84 98 SER A C 1
ATOM 764 O O . SER A 1 98 ? 14.157 -17.414 -29.878 1.00 58.84 98 SER A O 1
ATOM 766 N N . SER A 1 99 ? 15.684 -16.309 -31.071 1.00 56.94 99 SER A N 1
ATOM 767 C CA . SER A 1 99 ? 16.508 -17.475 -31.442 1.00 56.94 99 SER A CA 1
ATOM 768 C C . SER A 1 99 ? 17.468 -17.925 -30.331 1.00 56.94 99 SER A C 1
ATOM 770 O O . SER A 1 99 ? 18.338 -18.770 -30.548 1.00 56.94 99 SER A O 1
ATOM 772 N N . LEU A 1 100 ? 17.348 -17.339 -29.137 1.00 63.50 100 LEU A N 1
ATOM 773 C CA . LEU A 1 100 ? 18.219 -17.622 -28.007 1.00 63.50 100 LEU A CA 1
ATOM 774 C C . LEU A 1 100 ? 17.699 -18.855 -27.258 1.00 63.50 100 LEU A C 1
ATOM 776 O O . LEU A 1 100 ? 16.560 -18.842 -26.791 1.00 63.50 100 LEU A O 1
ATOM 780 N N . PRO A 1 101 ? 18.510 -19.915 -27.097 1.00 61.03 101 PRO A N 1
ATOM 781 C CA . PRO A 1 101 ? 18.085 -21.078 -26.336 1.00 61.03 101 PRO A CA 1
ATOM 782 C C . PRO A 1 101 ? 17.817 -20.671 -24.885 1.00 61.03 101 PRO A C 1
ATOM 784 O O . PRO A 1 101 ? 18.657 -20.035 -24.240 1.00 61.03 101 PRO A O 1
ATOM 787 N N . LEU A 1 102 ? 16.652 -21.067 -24.364 1.00 63.00 102 LEU A N 1
ATOM 788 C CA . LEU A 1 102 ? 16.310 -20.956 -22.947 1.00 63.00 102 LEU A CA 1
ATOM 789 C C . LEU A 1 102 ? 17.381 -21.683 -22.126 1.00 63.00 102 LEU A C 1
ATOM 791 O O . LEU A 1 102 ? 17.431 -22.912 -22.053 1.00 63.00 102 LEU A O 1
ATOM 795 N N . LYS A 1 103 ? 18.295 -20.912 -21.535 1.00 65.75 103 LYS A N 1
ATOM 796 C CA . LYS A 1 103 ? 19.375 -21.457 -20.720 1.00 65.75 103 LYS A CA 1
ATOM 797 C C . LYS A 1 103 ? 18.792 -21.875 -19.376 1.00 65.75 103 LYS A C 1
ATOM 799 O O . LYS A 1 103 ? 18.487 -21.023 -18.547 1.00 65.75 103 LYS A O 1
ATOM 804 N N . ASN A 1 104 ? 18.682 -23.180 -19.139 1.00 65.69 104 ASN A N 1
ATOM 805 C CA . ASN A 1 104 ? 18.321 -23.710 -17.825 1.00 65.69 104 ASN A CA 1
ATOM 806 C C . ASN A 1 104 ? 19.415 -23.344 -16.809 1.00 65.69 104 ASN A C 1
ATOM 808 O O . ASN A 1 104 ? 20.498 -23.932 -16.785 1.00 65.69 104 ASN A O 1
ATOM 812 N N . ILE A 1 105 ? 19.150 -22.325 -15.992 1.00 70.31 105 ILE A N 1
ATOM 813 C CA . ILE A 1 105 ? 20.054 -21.885 -14.928 1.00 70.31 105 ILE A CA 1
ATOM 814 C C . ILE A 1 105 ? 19.932 -22.882 -13.773 1.00 70.31 105 ILE A C 1
ATOM 816 O O . ILE A 1 105 ? 18.855 -23.060 -13.208 1.00 70.31 105 ILE A O 1
ATOM 820 N N . SER A 1 106 ? 21.034 -23.535 -13.392 1.00 77.62 106 SER A N 1
ATOM 821 C CA . SER A 1 106 ? 21.024 -24.407 -12.214 1.00 77.62 106 SER A CA 1
ATOM 822 C C . SER A 1 106 ? 20.868 -23.575 -10.937 1.00 77.62 106 SER A C 1
ATOM 824 O O . SER A 1 106 ? 21.473 -22.505 -10.809 1.00 77.62 106 SER A O 1
ATOM 826 N N . LEU A 1 107 ? 20.128 -24.094 -9.951 1.00 71.69 107 LEU A N 1
ATOM 827 C CA . LEU A 1 107 ? 19.930 -23.449 -8.641 1.00 71.69 107 LEU A CA 1
ATOM 828 C C . LEU A 1 107 ? 21.253 -23.049 -7.962 1.00 71.69 107 LEU A C 1
ATOM 830 O O . LEU A 1 107 ? 21.331 -22.020 -7.295 1.00 71.69 107 LEU A O 1
ATOM 834 N N . LYS A 1 108 ? 22.331 -23.812 -8.189 1.00 74.94 108 LYS A N 1
ATOM 835 C CA . LYS A 1 108 ? 23.667 -23.525 -7.641 1.00 74.94 108 LYS A CA 1
ATOM 836 C C . LYS A 1 108 ? 24.292 -22.257 -8.239 1.00 74.94 108 LYS A C 1
ATOM 838 O O . LYS A 1 108 ? 25.024 -21.547 -7.558 1.00 74.94 108 LYS A O 1
ATOM 843 N N . SER A 1 109 ? 23.981 -21.954 -9.499 1.00 75.00 109 SER A N 1
ATOM 844 C CA . SER A 1 109 ? 24.446 -20.747 -10.199 1.00 75.00 109 SER A CA 1
ATOM 845 C C . SER A 1 109 ? 23.563 -19.514 -9.975 1.00 75.00 109 SER A C 1
ATOM 847 O O . SER A 1 109 ? 23.986 -18.402 -10.286 1.00 75.00 109 SER A O 1
ATOM 849 N N . PHE A 1 110 ? 22.381 -19.690 -9.383 1.00 75.94 110 PHE A N 1
ATOM 850 C CA . PHE A 1 110 ? 21.417 -18.621 -9.128 1.00 75.94 110 PHE A CA 1
ATOM 851 C C . PHE A 1 110 ? 21.865 -17.663 -8.008 1.00 75.94 110 PHE A C 1
ATOM 853 O O . PHE A 1 110 ? 21.853 -16.445 -8.186 1.00 75.94 110 PHE A O 1
ATOM 860 N N . PHE A 1 111 ? 22.328 -18.186 -6.867 1.00 78.00 111 PHE A N 1
ATOM 861 C CA . PHE A 1 111 ? 22.719 -17.359 -5.712 1.00 78.00 111 PHE A CA 1
ATOM 862 C C . PHE A 1 111 ? 23.883 -16.385 -5.989 1.00 78.00 111 PHE A C 1
ATOM 864 O O . PHE A 1 111 ? 23.777 -15.210 -5.613 1.00 78.00 111 PHE A O 1
ATOM 871 N N . PRO A 1 112 ? 24.971 -16.794 -6.676 1.00 80.06 112 PRO A N 1
ATOM 872 C CA . PRO A 1 112 ? 26.032 -15.865 -7.064 1.00 80.06 112 PRO A CA 1
ATOM 873 C C . PRO A 1 112 ? 25.547 -14.756 -8.010 1.00 80.06 112 PRO A C 1
ATOM 875 O O . PRO A 1 112 ? 26.013 -13.623 -7.918 1.00 80.06 112 PRO A O 1
ATOM 878 N N . GLN A 1 113 ? 24.590 -15.053 -8.898 1.00 76.56 113 GLN A N 1
ATOM 879 C CA . GLN A 1 113 ? 24.026 -14.071 -9.832 1.00 76.56 113 GLN A CA 1
ATOM 880 C C . GLN A 1 113 ? 23.104 -13.076 -9.118 1.00 76.56 113 GLN A C 1
ATOM 882 O O . GLN A 1 113 ? 23.188 -11.875 -9.362 1.00 76.56 113 GLN A O 1
ATOM 887 N N . MET A 1 114 ? 22.291 -13.543 -8.167 1.00 76.56 114 MET A N 1
ATOM 888 C CA . MET A 1 114 ? 21.393 -12.684 -7.388 1.00 76.56 114 MET A CA 1
ATOM 889 C C . MET A 1 114 ? 22.152 -11.704 -6.476 1.00 76.56 114 MET A C 1
ATOM 891 O O . MET A 1 114 ? 21.685 -10.595 -6.219 1.00 76.56 114 MET A O 1
ATOM 895 N N . THR A 1 115 ? 23.340 -12.093 -6.005 1.00 81.12 115 THR A N 1
ATOM 896 C CA . THR A 1 115 ? 24.206 -11.252 -5.162 1.00 81.12 115 THR A CA 1
ATOM 897 C C . THR A 1 115 ? 25.185 -10.391 -5.962 1.00 81.12 115 THR A C 1
ATOM 899 O O . THR A 1 115 ? 25.759 -9.457 -5.404 1.00 81.12 115 THR A O 1
ATOM 902 N N . ALA A 1 116 ? 25.344 -10.619 -7.271 1.00 79.88 116 ALA A N 1
ATOM 903 C CA . ALA A 1 116 ? 26.245 -9.839 -8.121 1.00 79.88 116 ALA A CA 1
ATOM 904 C C . ALA A 1 116 ? 26.006 -8.312 -8.060 1.00 79.88 116 ALA A C 1
ATOM 906 O O . ALA A 1 116 ? 26.990 -7.577 -7.931 1.00 79.88 116 ALA A O 1
ATOM 907 N N . PRO A 1 117 ? 24.755 -7.801 -8.036 1.00 79.69 117 PRO A N 1
ATOM 908 C CA . PRO A 1 117 ? 24.498 -6.366 -7.911 1.00 79.69 117 PRO A CA 1
ATOM 909 C C . PRO A 1 117 ? 24.985 -5.762 -6.583 1.00 79.69 117 PRO A C 1
ATOM 911 O O . PRO A 1 117 ? 25.272 -4.568 -6.514 1.00 79.69 117 PRO A O 1
ATOM 914 N N . LEU A 1 118 ? 25.135 -6.571 -5.524 1.00 83.25 118 LEU A N 1
ATOM 915 C CA . LEU A 1 118 ? 25.621 -6.109 -4.218 1.00 83.25 118 LEU A CA 1
ATOM 916 C C . LEU A 1 118 ? 27.091 -5.691 -4.245 1.00 83.25 118 LEU A C 1
ATOM 918 O O . LEU A 1 118 ? 27.534 -5.028 -3.313 1.00 83.25 118 LEU A O 1
ATOM 922 N N . LYS A 1 119 ? 27.848 -6.019 -5.298 1.00 85.00 119 LYS A N 1
ATOM 923 C CA . LYS A 1 119 ? 29.232 -5.554 -5.465 1.00 85.00 119 LYS A CA 1
ATOM 924 C C . LYS A 1 119 ? 29.315 -4.039 -5.702 1.00 85.00 119 LYS A C 1
ATOM 926 O O . LYS A 1 119 ? 30.335 -3.424 -5.397 1.00 85.00 119 LYS A O 1
ATOM 931 N N . TYR A 1 120 ? 28.248 -3.414 -6.206 1.00 85.94 120 TYR A N 1
ATOM 932 C CA . TYR A 1 120 ? 28.234 -1.986 -6.520 1.00 85.94 120 TYR A CA 1
ATOM 933 C C . TYR A 1 120 ? 27.813 -1.140 -5.307 1.00 85.94 120 TYR A C 1
ATOM 935 O O . TYR A 1 120 ? 26.679 -1.225 -4.832 1.00 85.94 120 TYR A O 1
ATOM 943 N N . LYS A 1 121 ? 28.692 -0.233 -4.848 1.00 84.88 121 LYS A N 1
ATOM 944 C CA . LYS A 1 121 ? 28.414 0.679 -3.714 1.00 84.88 121 LYS A CA 1
ATOM 945 C C . LYS A 1 121 ? 27.162 1.545 -3.922 1.00 84.88 121 LYS A C 1
ATOM 947 O O . LYS A 1 121 ? 26.454 1.851 -2.966 1.00 84.88 121 LYS A O 1
ATOM 952 N N . SER A 1 122 ? 26.872 1.957 -5.157 1.00 80.94 122 SER A N 1
ATOM 953 C CA . SER A 1 122 ? 25.658 2.716 -5.498 1.00 80.94 122 SER A CA 1
ATOM 954 C C . SER A 1 122 ? 24.385 1.894 -5.278 1.00 80.94 122 SER A C 1
ATOM 956 O O . SER A 1 122 ? 23.420 2.401 -4.706 1.00 80.94 122 SER A O 1
ATOM 958 N N . TYR A 1 123 ? 24.404 0.618 -5.665 1.00 82.00 123 TYR A N 1
ATOM 959 C CA . TYR A 1 123 ? 23.289 -0.303 -5.464 1.00 82.00 123 TYR A CA 1
ATOM 960 C C . TYR A 1 123 ? 23.070 -0.613 -3.979 1.00 82.00 123 TYR A C 1
ATOM 962 O O . TYR A 1 123 ? 21.934 -0.604 -3.512 1.00 82.00 123 TYR A O 1
ATOM 970 N N . GLN A 1 124 ? 24.146 -0.773 -3.202 1.00 84.06 124 GLN A N 1
ATOM 971 C CA . GLN A 1 124 ? 24.058 -0.921 -1.743 1.00 84.06 124 GLN A CA 1
ATOM 972 C C . GLN A 1 124 ? 23.372 0.287 -1.081 1.00 84.06 124 GLN A C 1
ATOM 974 O O . GLN A 1 124 ? 22.456 0.114 -0.278 1.00 84.06 124 GLN A O 1
ATOM 979 N N . LYS A 1 125 ? 23.756 1.518 -1.458 1.00 84.62 125 LYS A N 1
ATOM 980 C CA . LYS A 1 125 ? 23.101 2.747 -0.968 1.00 84.62 125 LYS A CA 1
ATOM 981 C C . LYS A 1 125 ? 21.620 2.785 -1.343 1.00 84.62 125 LYS A C 1
ATOM 983 O O . LYS A 1 125 ? 20.784 3.118 -0.507 1.00 84.62 125 LYS A O 1
ATOM 988 N N . PHE A 1 126 ? 21.288 2.414 -2.579 1.00 83.69 126 PHE A N 1
ATOM 989 C CA . PHE A 1 126 ? 19.901 2.320 -3.029 1.0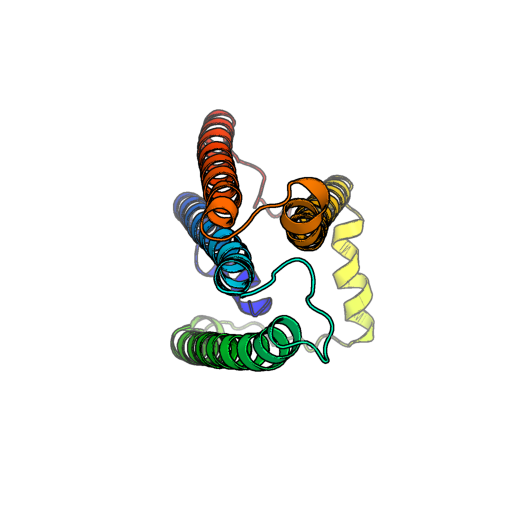0 83.69 126 PHE A CA 1
ATOM 990 C C . PHE A 1 126 ? 19.093 1.307 -2.203 1.00 83.69 126 PHE A C 1
ATOM 992 O O . PHE A 1 126 ? 17.979 1.619 -1.781 1.00 83.69 126 PHE A O 1
ATOM 999 N N . LEU A 1 127 ? 19.655 0.128 -1.917 1.00 85.06 127 LEU A N 1
ATOM 1000 C CA . LEU A 1 127 ? 19.014 -0.878 -1.069 1.00 85.06 127 LEU A CA 1
ATOM 1001 C C . LEU A 1 127 ? 18.791 -0.377 0.357 1.00 85.06 127 LEU A C 1
ATOM 1003 O O . LEU A 1 127 ? 17.696 -0.558 0.884 1.00 85.06 127 LEU A O 1
ATOM 1007 N N . ALA A 1 128 ? 19.780 0.291 0.955 1.00 87.12 128 ALA A N 1
ATOM 1008 C CA . ALA A 1 128 ? 19.643 0.872 2.287 1.00 87.12 128 ALA A CA 1
ATOM 1009 C C . ALA A 1 128 ? 18.503 1.904 2.329 1.00 87.12 128 ALA A C 1
ATOM 1011 O O . ALA A 1 128 ? 17.603 1.802 3.159 1.00 87.12 128 ALA A O 1
ATOM 1012 N N . VAL A 1 129 ? 18.470 2.842 1.374 1.00 86.50 129 VAL A N 1
ATOM 1013 C CA . VAL A 1 129 ? 17.380 3.829 1.256 1.00 86.50 129 VAL A CA 1
ATOM 1014 C C . VAL A 1 129 ? 16.026 3.140 1.071 1.00 86.50 129 VAL A C 1
ATOM 1016 O O . VAL A 1 129 ? 15.038 3.528 1.694 1.00 86.50 129 VAL A O 1
ATOM 1019 N N . ARG A 1 130 ? 15.960 2.097 0.236 1.00 83.00 130 ARG A N 1
ATOM 1020 C CA . ARG A 1 130 ? 14.730 1.327 0.013 1.00 83.00 130 ARG A CA 1
ATOM 1021 C C . ARG A 1 130 ? 14.259 0.626 1.287 1.00 83.00 130 ARG A C 1
ATOM 1023 O O . ARG A 1 130 ? 13.058 0.626 1.548 1.00 83.00 130 ARG A O 1
ATOM 1030 N N . LEU A 1 131 ? 15.179 0.064 2.068 1.00 86.94 131 LEU A N 1
ATOM 1031 C CA . LEU A 1 131 ? 14.883 -0.589 3.340 1.00 86.94 131 LEU A CA 1
ATOM 1032 C C . LEU A 1 131 ? 14.321 0.411 4.354 1.00 86.94 131 LEU A C 1
ATOM 1034 O O . LEU A 1 131 ? 13.224 0.194 4.861 1.00 86.94 131 LEU A O 1
ATOM 1038 N N . PHE A 1 132 ? 15.012 1.529 4.592 1.00 87.62 132 PHE A N 1
ATOM 1039 C CA . PHE A 1 132 ? 14.554 2.551 5.539 1.00 87.62 132 PHE A CA 1
ATOM 1040 C C . PHE A 1 132 ? 13.203 3.147 5.140 1.00 87.62 132 PHE A C 1
ATOM 1042 O O . PHE A 1 132 ? 12.319 3.284 5.984 1.00 87.62 132 PHE A O 1
ATOM 1049 N N . ASN A 1 133 ? 12.991 3.414 3.848 1.00 82.81 133 ASN A N 1
ATOM 1050 C CA . ASN A 1 133 ? 11.691 3.871 3.356 1.00 82.81 133 ASN A CA 1
ATOM 1051 C C . ASN A 1 133 ? 10.584 2.829 3.577 1.00 82.81 133 ASN A C 1
ATOM 1053 O O . ASN A 1 133 ? 9.463 3.186 3.939 1.00 82.81 133 ASN A O 1
ATOM 1057 N N . ALA A 1 134 ? 10.878 1.540 3.375 1.00 80.88 134 ALA A N 1
ATOM 1058 C CA . ALA A 1 134 ? 9.912 0.472 3.621 1.00 80.88 134 ALA A CA 1
ATOM 1059 C C . ALA A 1 134 ? 9.588 0.323 5.116 1.00 80.88 134 ALA A C 1
ATOM 1061 O O . ALA A 1 134 ? 8.422 0.152 5.472 1.00 80.88 134 ALA A O 1
ATOM 1062 N N . MET A 1 135 ? 10.600 0.416 5.983 1.00 84.50 135 MET A N 1
ATOM 1063 C CA . MET A 1 135 ? 10.427 0.363 7.435 1.00 84.50 135 MET A CA 1
ATOM 1064 C C . MET A 1 135 ? 9.608 1.545 7.940 1.00 84.50 135 MET A C 1
ATOM 1066 O O . MET A 1 135 ? 8.612 1.331 8.621 1.00 84.50 135 MET A O 1
ATOM 1070 N N . SER A 1 136 ? 9.974 2.770 7.553 1.00 81.31 136 SER A N 1
ATOM 1071 C CA . SER A 1 136 ? 9.262 3.988 7.950 1.00 81.31 136 SER A CA 1
ATOM 1072 C C . SER A 1 136 ? 7.772 3.897 7.614 1.00 81.31 136 SER A C 1
ATOM 1074 O O . SER A 1 136 ? 6.935 4.096 8.491 1.00 81.31 136 SER A O 1
ATOM 1076 N N . GLY A 1 137 ? 7.428 3.489 6.387 1.00 74.75 137 GLY A N 1
ATOM 1077 C CA . GLY A 1 137 ? 6.029 3.351 5.978 1.00 74.75 137 GLY A CA 1
ATOM 1078 C C . GLY A 1 137 ? 5.248 2.296 6.770 1.00 74.75 137 GLY A C 1
ATOM 1079 O O . GLY A 1 137 ? 4.091 2.528 7.114 1.00 74.75 137 GLY A O 1
ATOM 1080 N N . ARG A 1 138 ? 5.863 1.145 7.077 1.00 79.38 138 ARG A N 1
ATOM 1081 C CA . ARG A 1 138 ? 5.199 0.050 7.808 1.00 79.38 138 ARG A CA 1
ATOM 1082 C C . ARG A 1 138 ? 5.048 0.347 9.294 1.00 79.38 138 ARG A C 1
ATOM 1084 O O . ARG A 1 138 ? 3.968 0.152 9.838 1.00 79.38 138 ARG A O 1
ATOM 1091 N N . ILE A 1 139 ? 6.112 0.831 9.930 1.00 82.12 139 ILE A N 1
ATOM 1092 C CA . ILE A 1 139 ? 6.125 1.147 11.361 1.00 82.12 139 ILE A CA 1
ATOM 1093 C C . ILE A 1 139 ? 5.125 2.266 11.652 1.00 82.12 139 ILE A C 1
ATOM 1095 O O . ILE A 1 139 ? 4.293 2.115 12.542 1.00 82.12 139 ILE A O 1
ATOM 1099 N N . LEU A 1 140 ? 5.136 3.342 10.854 1.00 78.81 140 LEU A N 1
ATOM 1100 C CA . LEU A 1 140 ? 4.153 4.419 10.991 1.00 78.81 140 LEU A CA 1
ATOM 1101 C C . LEU A 1 140 ? 2.723 3.902 10.813 1.00 78.81 140 LEU A C 1
ATOM 1103 O O . LEU A 1 140 ? 1.860 4.254 11.605 1.00 78.81 140 LEU A O 1
ATOM 1107 N N . GLY A 1 141 ? 2.471 3.041 9.822 1.00 75.31 141 GLY A N 1
ATOM 1108 C CA . GLY A 1 141 ? 1.137 2.479 9.600 1.00 75.31 141 GLY A CA 1
ATOM 1109 C C . GLY A 1 141 ? 0.608 1.655 10.779 1.00 75.31 141 GLY A C 1
ATOM 1110 O O . GLY A 1 141 ? -0.573 1.747 11.093 1.00 75.31 141 GLY A O 1
ATOM 1111 N N . ILE A 1 142 ? 1.473 0.888 11.450 1.00 80.81 142 ILE A N 1
ATOM 1112 C CA . ILE A 1 142 ? 1.089 0.058 12.605 1.00 80.81 142 ILE A CA 1
ATOM 1113 C C . ILE A 1 142 ? 0.852 0.919 13.849 1.00 80.81 142 ILE A C 1
ATOM 1115 O O . ILE A 1 142 ? -0.123 0.713 14.564 1.00 80.81 142 ILE A O 1
ATOM 1119 N N . ILE A 1 143 ? 1.736 1.883 14.111 1.00 85.31 143 ILE A N 1
ATOM 1120 C CA . ILE A 1 143 ? 1.714 2.677 15.348 1.00 85.31 143 ILE A CA 1
ATOM 1121 C C . ILE A 1 143 ? 0.659 3.784 15.298 1.00 85.31 143 ILE A C 1
ATOM 1123 O O . ILE A 1 143 ? 0.154 4.196 16.340 1.00 85.31 143 ILE A O 1
ATOM 1127 N N . VAL A 1 144 ? 0.298 4.277 14.110 1.00 85.75 144 VAL A N 1
ATOM 1128 C CA . VAL A 1 144 ? -0.570 5.455 14.038 1.00 85.75 144 VAL A CA 1
ATOM 1129 C C . VAL A 1 144 ? -1.958 5.195 14.613 1.00 85.75 144 VAL A C 1
ATOM 1131 O O . VAL A 1 144 ? -2.488 6.051 15.302 1.00 85.75 144 VAL A O 1
ATOM 1134 N N . ILE A 1 145 ? -2.530 4.010 14.402 1.00 83.25 145 ILE A N 1
ATOM 1135 C CA . ILE A 1 145 ? -3.877 3.684 14.887 1.00 83.25 145 ILE A CA 1
ATOM 1136 C C . ILE A 1 145 ? -3.951 3.725 16.426 1.00 83.25 145 ILE A C 1
ATOM 1138 O O . ILE A 1 145 ? -4.774 4.484 16.945 1.00 83.25 145 ILE A O 1
ATOM 1142 N N . PRO A 1 146 ? -3.099 2.999 17.184 1.00 85.25 146 PRO A N 1
ATOM 1143 C CA . PRO A 1 146 ? -3.118 3.089 18.641 1.00 85.25 146 PRO A CA 1
ATOM 1144 C C . PRO A 1 146 ? -2.719 4.478 19.146 1.00 85.25 146 PRO A C 1
ATOM 1146 O O . PRO A 1 146 ? -3.250 4.915 20.157 1.00 85.25 146 PRO A O 1
ATOM 1149 N N . PHE A 1 147 ? -1.848 5.208 18.443 1.00 88.06 147 PHE A N 1
ATOM 1150 C CA . PHE A 1 147 ? -1.508 6.583 18.818 1.00 88.06 147 PHE A CA 1
ATOM 1151 C C . PHE A 1 147 ? -2.712 7.535 18.709 1.00 88.06 147 PHE A C 1
ATOM 1153 O O . PHE A 1 147 ? -2.991 8.292 19.636 1.00 88.06 147 PHE A O 1
ATOM 1160 N N . LEU A 1 148 ? -3.467 7.472 17.607 1.00 87.69 148 LEU A N 1
ATOM 1161 C CA . LEU A 1 148 ? -4.682 8.274 17.425 1.00 87.69 148 LEU A CA 1
ATOM 1162 C C . LEU A 1 148 ? -5.743 7.938 18.484 1.00 87.69 148 LEU A C 1
ATOM 1164 O O . LEU A 1 148 ? -6.391 8.837 19.009 1.00 87.69 148 LEU A O 1
ATOM 1168 N N . THR A 1 149 ? -5.882 6.652 18.804 1.00 86.12 149 THR A N 1
ATOM 1169 C CA . THR A 1 149 ? -6.914 6.147 19.718 1.00 86.12 149 THR A CA 1
ATOM 1170 C C . THR A 1 149 ? -6.560 6.427 21.179 1.00 86.12 149 THR A C 1
ATOM 1172 O O . THR A 1 149 ? -7.329 7.063 21.881 1.00 86.12 149 THR A O 1
ATOM 1175 N N . TYR A 1 150 ? -5.374 6.021 21.639 1.00 87.31 150 TYR A N 1
ATOM 1176 C CA . TYR A 1 150 ? -5.015 6.050 23.062 1.00 87.31 150 TYR A CA 1
ATOM 1177 C C . TYR A 1 150 ? -4.240 7.293 23.498 1.00 87.31 150 TYR A C 1
ATOM 1179 O O . TYR A 1 150 ? -4.238 7.623 24.678 1.00 87.31 150 TYR A O 1
ATOM 1187 N N . SER A 1 151 ? -3.538 7.969 22.583 1.00 89.00 151 SER A N 1
ATOM 1188 C CA . SER A 1 151 ? -2.779 9.182 22.925 1.00 89.00 151 SER A CA 1
ATOM 1189 C C . SER A 1 151 ? -3.541 10.458 22.586 1.00 89.00 151 SER A C 1
ATOM 1191 O O . SER A 1 151 ? -3.462 11.422 23.340 1.00 89.00 151 SER A O 1
ATOM 1193 N N . LEU A 1 152 ? -4.265 10.476 21.461 1.00 87.88 152 LEU A N 1
ATOM 1194 C CA . LEU A 1 152 ? -5.040 11.645 21.028 1.00 87.88 152 LEU A CA 1
ATOM 1195 C C . LEU A 1 152 ? -6.544 11.536 21.303 1.00 87.88 152 LEU A C 1
ATOM 1197 O O . LEU A 1 152 ? -7.243 12.526 21.100 1.00 87.88 152 LEU A O 1
ATOM 1201 N N . LEU A 1 153 ? -7.027 10.376 21.768 1.00 87.88 153 LEU A N 1
ATOM 1202 C CA . LEU A 1 153 ? -8.430 10.141 22.133 1.00 87.88 153 LEU A CA 1
ATOM 1203 C C . LEU A 1 153 ? -9.403 10.479 20.993 1.00 87.88 153 LEU A C 1
ATOM 1205 O O . LEU A 1 153 ? -10.456 11.088 21.188 1.00 87.88 153 LEU A O 1
ATOM 1209 N N . PHE A 1 154 ? -9.025 10.135 19.759 1.00 88.00 154 PHE A N 1
ATOM 1210 C CA . PHE A 1 154 ? -9.885 10.375 18.606 1.00 88.00 154 PHE A CA 1
ATOM 1211 C C . PHE A 1 154 ? -11.114 9.465 18.649 1.00 88.00 154 PHE A C 1
ATOM 1213 O O . PHE A 1 154 ? -11.029 8.271 18.916 1.00 88.00 154 PHE A O 1
ATOM 1220 N N . THR A 1 155 ? -12.268 10.032 18.315 1.00 84.38 155 THR A N 1
ATOM 1221 C CA . THR A 1 155 ? -13.541 9.313 18.217 1.00 84.38 155 THR A CA 1
ATOM 1222 C C . THR A 1 155 ? -14.295 9.744 16.961 1.00 84.38 155 THR A C 1
ATOM 1224 O O . THR A 1 155 ? -14.132 10.868 16.469 1.00 84.38 155 THR A O 1
ATOM 1227 N N . GLY A 1 156 ? -15.092 8.830 16.398 1.00 85.75 156 GLY A N 1
ATOM 1228 C CA . GLY A 1 156 ? -15.934 9.094 15.231 1.00 85.75 156 GLY A CA 1
ATOM 1229 C C . GLY A 1 156 ? -15.174 9.717 14.055 1.00 85.7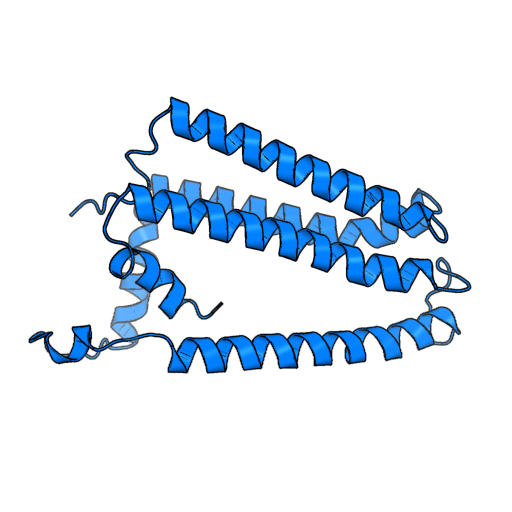5 156 GLY A C 1
ATOM 1230 O O . GLY A 1 156 ? -14.187 9.176 13.555 1.00 85.75 156 GLY A O 1
ATOM 1231 N N . ASN A 1 157 ? -15.614 10.896 13.615 1.00 86.88 157 ASN A N 1
ATOM 1232 C CA . ASN A 1 157 ? -15.061 11.552 12.429 1.00 86.88 157 ASN A CA 1
ATOM 1233 C C . ASN A 1 157 ? -13.640 12.111 12.615 1.00 86.88 157 ASN A C 1
ATOM 1235 O O . ASN A 1 157 ? -12.968 12.406 11.624 1.00 86.88 157 ASN A O 1
ATOM 1239 N N . SER A 1 158 ? -13.143 12.227 13.850 1.00 87.81 158 SER A N 1
ATOM 1240 C CA . SER A 1 158 ? -11.791 12.735 14.127 1.00 87.81 158 SER A CA 1
ATOM 1241 C C . SER A 1 158 ? -10.704 11.850 13.505 1.00 87.81 158 SER A C 1
ATOM 1243 O O . SER A 1 158 ? -9.661 12.348 13.077 1.00 87.81 158 SER A O 1
ATOM 1245 N N . TYR A 1 159 ? -10.977 10.552 13.328 1.00 86.69 159 TYR A N 1
ATOM 1246 C CA . TYR A 1 159 ? -10.077 9.622 12.643 1.00 86.69 159 TYR A CA 1
ATOM 1247 C C . TYR A 1 159 ? -9.758 10.021 11.195 1.00 86.69 159 TYR A C 1
ATOM 1249 O O . TYR A 1 159 ? -8.679 9.681 10.709 1.00 86.69 159 TYR A O 1
ATOM 1257 N N . TYR A 1 160 ? -10.625 10.784 10.514 1.00 87.00 160 TYR A N 1
ATOM 1258 C CA . TYR A 1 160 ? -10.406 11.212 9.125 1.00 87.00 160 TYR A CA 1
ATOM 1259 C C . TYR A 1 160 ? -9.381 12.343 8.971 1.00 87.00 160 TYR A C 1
ATOM 1261 O O . TYR A 1 160 ? -8.849 12.535 7.875 1.00 87.00 160 TYR A O 1
ATOM 1269 N N . ILE A 1 161 ? -9.020 13.044 10.050 1.00 87.94 161 ILE A N 1
ATOM 1270 C CA . ILE A 1 161 ? -7.996 14.102 10.009 1.00 87.94 161 ILE A CA 1
ATOM 1271 C C . ILE A 1 161 ? -6.653 13.521 9.543 1.00 87.94 161 ILE A C 1
ATOM 1273 O O . ILE A 1 161 ? -5.995 14.070 8.656 1.00 87.94 161 ILE A O 1
ATOM 1277 N N . TYR A 1 162 ? -6.263 12.366 10.086 1.00 86.62 162 TYR A N 1
ATOM 1278 C CA . TYR A 1 162 ? -4.998 11.724 9.745 1.00 86.62 162 TYR A CA 1
ATOM 1279 C C . TYR A 1 162 ? -4.867 11.324 8.261 1.00 86.62 162 TYR A C 1
ATOM 1281 O O . TYR A 1 162 ? -3.872 11.710 7.641 1.00 86.62 162 TYR A O 1
ATOM 1289 N N . PRO A 1 163 ? -5.806 10.582 7.640 1.00 87.12 163 PRO A N 1
ATOM 1290 C CA . PRO A 1 163 ? -5.695 10.198 6.239 1.00 87.12 163 PRO A CA 1
ATOM 1291 C C . PRO A 1 163 ? -5.725 11.413 5.309 1.00 87.12 163 PRO A C 1
ATOM 1293 O O . PRO A 1 163 ? -5.019 11.388 4.304 1.00 87.12 163 PRO A O 1
ATOM 1296 N N . ILE A 1 164 ? -6.434 12.496 5.657 1.00 88.56 164 ILE A N 1
ATOM 1297 C CA . ILE A 1 164 ? -6.399 13.757 4.896 1.00 88.56 164 ILE 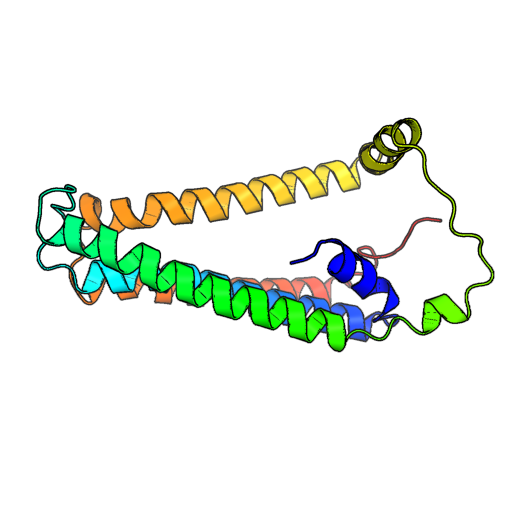A CA 1
ATOM 1298 C C . ILE A 1 164 ? -4.991 14.366 4.921 1.00 88.56 164 ILE A C 1
ATOM 1300 O O . ILE A 1 164 ? -4.421 14.664 3.866 1.00 88.56 164 ILE A O 1
ATOM 1304 N N . VAL A 1 165 ? -4.387 14.502 6.105 1.00 88.94 165 VAL A N 1
ATOM 1305 C CA . VAL A 1 165 ? -3.021 15.035 6.257 1.00 88.94 165 VAL A CA 1
ATOM 1306 C C . VAL A 1 165 ? -1.993 14.119 5.580 1.00 88.94 165 VAL A C 1
ATOM 1308 O O . VAL A 1 165 ? -1.101 14.584 4.863 1.00 88.94 165 VAL A O 1
ATOM 1311 N N . SER A 1 166 ? -2.135 12.803 5.743 1.00 87.25 166 SER A N 1
ATOM 1312 C CA . SER A 1 166 ? -1.271 11.787 5.131 1.00 87.25 166 SER A CA 1
ATOM 1313 C C . SER A 1 166 ? -1.357 11.807 3.602 1.00 87.25 166 SER A C 1
ATOM 1315 O O . SER A 1 166 ? -0.334 11.768 2.920 1.00 87.25 166 SER A O 1
ATOM 1317 N N . ALA A 1 167 ? -2.562 11.911 3.036 1.00 88.50 167 ALA A N 1
ATOM 1318 C CA . ALA A 1 167 ? -2.752 12.024 1.595 1.00 88.50 167 ALA A CA 1
ATOM 1319 C C . ALA A 1 167 ? -2.107 13.309 1.069 1.00 88.50 167 ALA A C 1
ATOM 1321 O O . ALA A 1 167 ? -1.277 13.261 0.161 1.00 88.50 167 ALA A O 1
ATOM 1322 N N . THR A 1 168 ? -2.424 14.442 1.696 1.00 90.50 168 THR A N 1
ATOM 1323 C CA . THR A 1 168 ? -1.929 15.762 1.291 1.00 90.50 168 THR A CA 1
ATOM 1324 C C . THR A 1 168 ? -0.402 15.809 1.294 1.00 90.50 168 THR A C 1
ATOM 1326 O O . THR A 1 168 ? 0.210 16.168 0.289 1.00 90.50 168 THR A O 1
ATOM 1329 N N . SER A 1 169 ? 0.237 15.353 2.373 1.00 87.88 169 SER A N 1
ATOM 1330 C CA . SER A 1 169 ? 1.702 15.306 2.484 1.00 87.88 169 SER A CA 1
ATOM 1331 C C . SER A 1 169 ? 2.357 14.395 1.437 1.00 87.88 169 SER A C 1
ATOM 1333 O O . SER A 1 169 ? 3.352 14.788 0.822 1.00 87.88 169 SER A O 1
ATOM 1335 N N . LYS A 1 170 ? 1.786 13.216 1.154 1.00 87.44 170 LYS A N 1
ATOM 1336 C CA . LYS A 1 170 ? 2.290 12.306 0.107 1.00 87.44 170 LYS A CA 1
ATOM 1337 C C . LYS A 1 170 ? 2.170 12.907 -1.293 1.00 87.44 170 LYS A C 1
ATOM 1339 O O . LYS A 1 170 ? 3.121 12.815 -2.072 1.00 87.44 170 LYS A O 1
ATOM 1344 N N . PHE A 1 171 ? 1.037 13.533 -1.617 1.00 88.38 171 PHE A N 1
ATOM 1345 C CA . PHE A 1 171 ? 0.842 14.187 -2.914 1.00 88.38 171 PHE A CA 1
ATOM 1346 C C . PHE A 1 171 ? 1.764 15.399 -3.077 1.00 88.38 171 PHE A C 1
ATOM 1348 O O . PHE A 1 171 ? 2.438 15.508 -4.101 1.00 88.38 171 PHE A O 1
ATOM 1355 N N . ILE A 1 172 ? 1.879 16.258 -2.059 1.00 90.19 172 ILE A N 1
ATOM 1356 C CA . ILE A 1 172 ? 2.826 17.384 -2.060 1.00 90.19 172 ILE A CA 1
ATOM 1357 C C . ILE A 1 172 ? 4.253 16.874 -2.279 1.00 90.19 172 ILE A C 1
ATOM 1359 O O . ILE A 1 172 ? 4.944 17.348 -3.184 1.00 90.19 172 ILE A O 1
ATOM 1363 N N . GLY A 1 173 ? 4.676 15.862 -1.516 1.00 86.06 173 GLY A N 1
ATOM 1364 C CA . GLY A 1 173 ? 5.988 15.240 -1.667 1.00 86.06 173 GLY A CA 1
ATOM 1365 C C . GLY A 1 173 ? 6.224 14.725 -3.087 1.00 86.06 173 GLY A C 1
ATOM 1366 O O . GLY A 1 173 ? 7.261 15.015 -3.682 1.00 86.06 173 GLY A O 1
ATOM 1367 N N . PHE A 1 174 ? 5.245 14.031 -3.675 1.00 86.81 174 PHE A N 1
ATOM 1368 C CA . PHE A 1 174 ? 5.317 13.565 -5.060 1.00 86.81 174 PHE A CA 1
ATOM 1369 C C . PHE A 1 174 ? 5.536 14.710 -6.056 1.00 86.81 174 PHE A C 1
ATOM 1371 O O . PHE A 1 174 ? 6.436 14.627 -6.895 1.00 86.81 174 PHE A O 1
ATOM 1378 N N . PHE A 1 175 ? 4.762 15.794 -5.964 1.00 85.12 175 PHE A N 1
ATOM 1379 C CA . PHE A 1 175 ? 4.895 16.927 -6.883 1.00 85.12 175 PHE A CA 1
ATOM 1380 C C . PHE A 1 175 ? 6.226 17.671 -6.717 1.00 85.12 175 PHE A C 1
ATOM 1382 O O . PHE A 1 175 ? 6.846 18.039 -7.722 1.00 85.12 175 PHE A O 1
ATOM 1389 N N . ILE A 1 176 ? 6.697 17.851 -5.478 1.00 87.06 176 ILE A N 1
ATOM 1390 C CA . ILE A 1 176 ? 7.997 18.466 -5.181 1.00 87.06 176 ILE A CA 1
ATOM 1391 C C . ILE A 1 176 ? 9.126 17.623 -5.779 1.00 87.06 176 ILE A C 1
ATOM 1393 O O . ILE A 1 176 ? 9.916 18.130 -6.580 1.00 87.06 176 ILE A O 1
ATOM 1397 N N . TRP A 1 177 ? 9.174 16.326 -5.465 1.00 80.75 177 TRP A N 1
ATOM 1398 C CA . TRP A 1 177 ? 10.219 15.434 -5.967 1.00 80.75 177 TRP A CA 1
ATOM 1399 C C . TRP A 1 177 ? 10.194 15.318 -7.486 1.00 80.75 177 TRP A C 1
ATOM 1401 O O . TRP A 1 177 ? 11.244 15.385 -8.123 1.00 80.75 177 TRP A O 1
ATOM 1411 N N . ARG A 1 178 ? 9.008 15.246 -8.098 1.00 81.00 178 ARG A N 1
ATOM 1412 C CA . ARG A 1 178 ? 8.871 15.245 -9.559 1.00 81.00 178 ARG A CA 1
ATOM 1413 C C . ARG A 1 178 ? 9.460 16.509 -10.192 1.00 81.00 178 ARG A C 1
ATOM 1415 O O . ARG A 1 178 ? 10.147 16.413 -11.209 1.00 81.00 178 ARG A O 1
ATOM 1422 N N . ARG A 1 179 ? 9.233 17.688 -9.601 1.00 80.94 179 ARG A N 1
ATOM 1423 C CA . ARG A 1 179 ? 9.835 18.951 -10.070 1.00 80.94 179 ARG A CA 1
ATOM 1424 C C . ARG A 1 179 ? 11.357 18.949 -9.925 1.00 80.94 179 ARG A C 1
ATOM 1426 O O . ARG A 1 179 ? 12.045 19.342 -10.865 1.00 80.94 179 ARG A O 1
ATOM 1433 N N . ILE A 1 180 ? 11.884 18.494 -8.788 1.00 80.19 180 ILE A N 1
ATOM 1434 C CA . ILE A 1 180 ? 13.333 18.433 -8.533 1.00 80.19 180 ILE A CA 1
ATOM 1435 C C . ILE A 1 180 ? 14.019 17.490 -9.529 1.00 80.19 180 ILE A C 1
ATOM 1437 O O . ILE A 1 180 ? 15.021 17.864 -10.139 1.00 80.19 180 ILE A O 1
ATOM 1441 N N . LEU A 1 181 ? 13.451 16.303 -9.748 1.00 72.38 181 LEU A N 1
ATOM 1442 C CA . LEU A 1 181 ? 13.996 15.287 -10.650 1.00 72.38 181 LEU A CA 1
ATOM 1443 C C . LEU A 1 181 ? 14.019 15.753 -12.112 1.00 72.38 181 LEU A C 1
ATOM 1445 O O . LEU A 1 181 ? 14.997 15.510 -12.817 1.00 72.38 181 LEU A O 1
ATOM 1449 N N . ARG A 1 182 ? 12.990 16.485 -12.560 1.00 70.06 182 ARG A N 1
ATOM 1450 C CA . ARG A 1 182 ? 12.970 17.091 -13.903 1.00 70.06 182 ARG A CA 1
ATOM 1451 C C . ARG A 1 182 ? 14.065 18.136 -14.092 1.00 70.06 182 ARG A C 1
ATOM 1453 O O . ARG A 1 182 ? 14.687 18.165 -15.149 1.00 70.06 182 ARG A O 1
ATOM 1460 N N . LYS A 1 183 ? 14.333 18.953 -13.068 1.00 71.69 183 LYS A N 1
ATOM 1461 C CA . LYS A 1 183 ? 15.411 19.955 -13.105 1.00 71.69 183 LYS A CA 1
ATOM 1462 C C . LYS A 1 183 ? 16.802 19.322 -13.168 1.00 71.69 183 LYS A C 1
ATOM 1464 O O . LYS A 1 183 ? 17.672 19.856 -13.841 1.00 71.69 183 LYS A O 1
ATOM 1469 N N . HIS A 1 184 ? 17.000 18.178 -12.516 1.00 67.31 184 HIS A N 1
ATOM 1470 C CA . HIS A 1 184 ? 18.318 17.551 -12.398 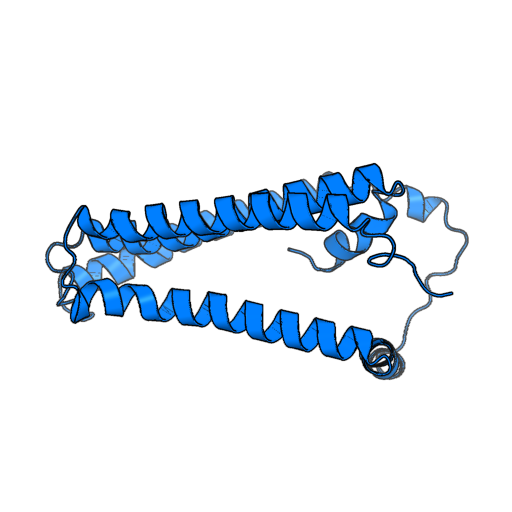1.00 67.31 184 HIS A CA 1
ATOM 1471 C C . HIS A 1 184 ? 18.621 16.501 -13.475 1.00 67.31 184 HIS A C 1
ATOM 1473 O O . HIS A 1 184 ? 19.648 15.847 -13.354 1.00 67.31 184 HIS A O 1
ATOM 1479 N N . LYS A 1 185 ? 17.761 16.349 -14.504 1.00 59.34 185 LYS A N 1
ATOM 1480 C CA . LYS A 1 185 ? 17.759 15.268 -15.512 1.00 59.34 185 LYS A CA 1
ATOM 1481 C C . LYS A 1 185 ? 18.145 13.920 -14.895 1.00 59.34 185 LYS A C 1
ATOM 1483 O O . LYS A 1 185 ? 19.312 13.591 -14.705 1.00 59.34 185 LYS A O 1
ATOM 1488 N N . VAL A 1 186 ? 17.155 13.074 -14.646 1.00 54.59 186 VAL A N 1
ATOM 1489 C CA . VAL A 1 186 ? 17.377 11.687 -14.219 1.00 54.59 186 VAL A CA 1
ATOM 1490 C C . VAL A 1 186 ? 17.973 10.874 -15.388 1.00 54.59 186 VAL A C 1
ATOM 1492 O O . VAL A 1 186 ? 17.287 10.110 -16.060 1.00 54.59 186 VAL A O 1
ATOM 1495 N N . VAL A 1 187 ? 19.257 11.098 -15.687 1.00 47.84 187 VAL A N 1
ATOM 1496 C CA . VAL A 1 187 ? 20.002 10.478 -16.800 1.00 47.84 187 VAL A CA 1
ATOM 1497 C C . VAL A 1 187 ? 20.508 9.077 -16.418 1.00 47.84 187 VAL A C 1
ATOM 1499 O O . VAL A 1 187 ? 20.833 8.283 -17.292 1.00 47.84 187 VAL A O 1
ATOM 1502 N N . LYS A 1 188 ? 20.550 8.731 -15.122 1.00 43.59 188 LYS A N 1
ATOM 1503 C CA . LYS A 1 188 ? 21.336 7.587 -14.613 1.00 43.59 188 LYS A CA 1
ATOM 1504 C C . LYS A 1 188 ? 20.564 6.441 -13.945 1.00 43.59 188 LYS A C 1
ATOM 1506 O O . LYS A 1 188 ? 21.195 5.579 -13.348 1.00 43.59 188 LYS A O 1
ATOM 1511 N N . THR A 1 189 ? 19.231 6.398 -13.981 1.00 43.56 189 THR A N 1
ATOM 1512 C CA . THR A 1 189 ? 18.494 5.365 -13.208 1.00 43.56 189 THR A CA 1
ATOM 1513 C C . THR A 1 189 ? 18.246 4.068 -13.983 1.00 43.56 189 THR A C 1
ATOM 1515 O O . THR A 1 189 ? 17.945 3.056 -13.365 1.00 43.56 189 THR A O 1
ATOM 1518 N N . TYR A 1 190 ? 18.426 4.072 -15.308 1.00 39.03 190 TYR A N 1
ATOM 1519 C CA . TYR A 1 190 ? 18.249 2.886 -16.164 1.00 39.03 190 TYR A CA 1
ATOM 1520 C C . TYR A 1 190 ? 19.346 2.725 -17.223 1.00 39.03 190 TYR A C 1
ATOM 1522 O O . TYR A 1 190 ? 19.122 2.093 -18.253 1.00 39.03 190 TYR A O 1
ATOM 1530 N N . THR A 1 191 ? 20.526 3.311 -17.021 1.00 29.11 191 THR A N 1
ATOM 1531 C CA . THR A 1 191 ? 21.681 2.951 -17.846 1.00 29.11 191 THR A CA 1
ATOM 1532 C C . THR A 1 191 ? 22.249 1.661 -17.269 1.00 29.11 191 THR A C 1
ATOM 1534 O O . THR A 1 191 ? 22.933 1.683 -16.247 1.00 29.11 191 THR A O 1
ATOM 1537 N N . PHE A 1 192 ? 21.913 0.529 -17.897 1.00 28.52 192 PHE A N 1
ATOM 1538 C CA . PHE A 1 192 ? 22.762 -0.654 -17.824 1.00 28.52 192 PHE A CA 1
ATOM 1539 C C . PHE A 1 192 ? 24.167 -0.190 -18.207 1.00 28.52 192 PHE A C 1
ATOM 1541 O O . PHE A 1 192 ? 24.388 0.277 -19.324 1.00 28.52 192 PHE A O 1
ATOM 1548 N N . VAL A 1 193 ? 25.088 -0.236 -17.250 1.00 29.23 193 VAL A N 1
ATOM 1549 C CA . VAL A 1 193 ? 26.503 -0.303 -17.590 1.00 29.23 193 VAL A CA 1
ATOM 1550 C C . VAL A 1 193 ? 26.672 -1.708 -18.153 1.00 29.23 193 VAL A C 1
ATOM 1552 O O . VAL A 1 193 ? 26.553 -2.678 -17.404 1.00 29.23 193 VAL A O 1
ATOM 1555 N N . LEU A 1 194 ? 26.779 -1.781 -19.479 1.00 29.72 194 LEU A N 1
ATOM 1556 C CA . LEU A 1 194 ? 27.329 -2.932 -20.189 1.00 29.72 194 LEU A CA 1
ATOM 1557 C C . LEU A 1 194 ? 28.801 -3.088 -19.797 1.00 29.72 194 LEU A C 1
ATOM 1559 O O . LEU A 1 194 ? 29.484 -2.039 -19.710 1.00 29.72 194 LEU A O 1
#

pLDDT: mean 78.77, std 12.77, range [28.52, 93.44]

Organism: NCBI:txid412755

Radius of gyration: 22.02 Å; chains: 1; bounding box: 48×44×57 Å

Secondary structure (DSSP, 8-state):
--HHHHHHHHHH--SHHHHHHHHHHHHHHHHHHHHHHHHHHHHHHHT-S-SS---TTSHHHHHHHHHHHHHHHHHHHHHHHHHHHHHHH---GGGGG--S------HHHHHHHHHGGGG-HHHHHHHHHHHHHHHHHHHHHHHHHHIIIIIS---GGGGGHHHHHHHHHHHHHHHHHHHHHHHT---SSS----

Sequence (194 aa):
MLTVHLSMLTEQSQTHKNRELIAAVSTLFRITSSVFALLLPLIVQSILPDPENVKWWEPSGTFILSSIPLVGIGFVILGTSAIVISFFSIDESFHNHSSLPLKNISLKSFFPQMTAPLKYKSYQKFLAVRLFNAMSGRILGIIVIPFLTYSLLFTGNSYYIYPIVSATSKFIGFFIWRRILRKHKVVKTYTFVL